Protein AF-A0A383W4T8-F1 (afdb_monomer)

Foldseek 3Di:
DDPPDPPPWPAKDKDPWFKAAPVRHGQAEAAQAQDPFPVQWQWIKIKIKIFGGQAKWFQAKWKFKDDPNDGQWIWGADPVVCVQRGGGCHPVRMGIDPDIDGGTTIRNVSSPPPDLADWAKIWIKMWIAMPVGRIDIGTPGIHTYWYFQDDPLADDDDQPSVLPGQGIAGNVVSVLVPVVPNQKRWYGAAGGSFDDDPPDPPRRHRQKTKMDGPPCLVLALVNLVVVLVSCLVVDQFFQAKEAAHDPRNCVSQPPDAHPNGHRSPNHYDHDPPRNGIMMTGTDDDPHDPPPDDPDDPDPVVVVVVVPPDDDDDDVPNPDD

Nearest PDB structures (foldseek):
  8b7d-assembly1_A  TM=4.775E-01  e=2.442E-03  Homo sapiens
  3cmg-assembly1_A  TM=4.524E-01  e=4.521E-02  Bacteroides fragilis NCTC 9343
  5i0e-assembly1_B  TM=4.302E-01  e=8.382E-02  Trueperella pyogenes
  1qpx-assembly1_B  TM=3.156E-01  e=5.050E-01  Escherichia coli
  8gld-assembly2_B  TM=1.547E-01  e=5.641E+00  Campylobacter jejuni subsp. jejuni 81-176

pLDDT: mean 87.3, std 17.4, range [33.44, 98.88]

Sequence (320 aa):
MIIVDKVITTSLSITDIALADIDGDPLRFLSASPHPYFDCNTRVHGTLSVHGAVDDNLADLQLEVLQGSVVVAVGKPPAGLQASLFKPFGSAGLVAVTTKQLLFNILSNQFTAVDQVTDGRLRLRIRATTGKGAQVVADCGSVIKLVLFTGSNHFGSNRDPEFGGDAWAVPQVVKLAKAVGDSFQWNDFSNMNGGFFVDHKGHSEGLSIDGLFAGYTSRSAAVAQQMINQINSLPSMIRMVYVTLTSAHQGAIAGKTLDDGRRVTDVIIDTPGHSDHFHWEINAPAVATVSLPPATPCPICQGFNALGGACKIVPDGTEC

Solvent-accessible surface area (backbone atoms only — not comparable to full-atom values): 17554 Å² total; per-residue (Å²): 136,84,82,81,73,81,79,79,69,50,69,64,42,72,45,76,74,43,57,15,21,83,90,64,50,76,51,52,34,39,55,46,34,63,53,74,37,70,89,25,30,44,67,33,18,22,29,32,34,36,36,30,37,48,94,36,24,41,62,47,59,34,41,38,35,18,56,85,90,42,77,42,38,64,18,35,48,46,75,81,52,39,71,72,49,55,39,64,17,34,95,80,21,46,40,72,39,86,64,77,39,83,45,26,39,23,57,16,71,43,23,70,76,42,78,70,64,61,68,52,60,32,39,37,29,40,39,41,30,31,69,86,64,53,73,39,74,39,81,70,53,68,22,38,41,24,27,65,59,82,61,90,42,58,52,80,88,78,50,48,60,93,50,47,24,28,41,25,16,26,17,59,52,46,50,48,64,58,70,68,41,83,68,38,35,33,49,50,27,2,34,42,25,31,47,94,45,88,97,43,84,78,18,36,72,13,44,22,39,32,34,40,43,87,68,47,66,70,49,33,40,66,44,42,50,51,50,51,54,52,47,49,76,38,60,83,43,61,55,36,34,38,28,43,71,38,75,50,22,51,65,56,37,61,94,41,64,42,85,77,69,45,47,36,67,80,28,52,38,77,35,88,88,25,59,80,38,38,36,40,35,41,53,77,74,90,70,76,78,76,74,70,76,75,77,80,74,59,76,73,56,70,64,44,64,82,72,79,56,87,84,66,85,49,96,81,77,83,62,118

Mean predicted aligned error: 8.66 Å

InterPro domains:
  IPR009045 Peptidase M74/Hedgehog-like, zinc-binding domain superfamily [SSF55166] (167-286)

Organism: Tetradesmus obliquus (NCBI:txid3088)

Structure (mmCIF, N/CA/C/O backbone):
data_AF-A0A383W4T8-F1
#
_entry.id   AF-A0A383W4T8-F1
#
loop_
_atom_site.group_PDB
_atom_site.id
_atom_site.type_symbol
_atom_site.label_atom_id
_atom_site.label_alt_id
_atom_site.label_comp_id
_atom_site.label_asym_id
_atom_site.label_entity_id
_atom_site.label_seq_id
_atom_site.pdbx_PDB_ins_code
_atom_site.Cartn_x
_atom_site.Cartn_y
_atom_site.Cartn_z
_atom_site.occupancy
_atom_site.B_iso_or_equiv
_atom_site.auth_seq_id
_atom_site.auth_comp_id
_atom_site.auth_asym_id
_atom_site.auth_atom_id
_atom_site.pdbx_PDB_model_num
ATOM 1 N N . MET A 1 1 ? -41.165 -13.448 46.608 1.00 43.16 1 MET A N 1
ATOM 2 C CA . MET A 1 1 ? -41.299 -13.396 45.139 1.00 43.16 1 MET A CA 1
ATOM 3 C C . MET A 1 1 ? -40.029 -12.766 44.602 1.00 43.16 1 MET A C 1
ATOM 5 O O . MET A 1 1 ? -39.822 -11.585 44.830 1.00 43.16 1 MET A O 1
ATOM 9 N N . ILE A 1 2 ? -39.135 -13.567 44.026 1.00 41.44 2 ILE A N 1
ATOM 10 C CA . ILE A 1 2 ? -37.932 -13.067 43.356 1.00 41.44 2 ILE A CA 1
ATOM 11 C C . ILE A 1 2 ? -38.310 -12.969 41.882 1.00 41.44 2 ILE A C 1
ATOM 13 O O . ILE A 1 2 ? -38.560 -13.993 41.252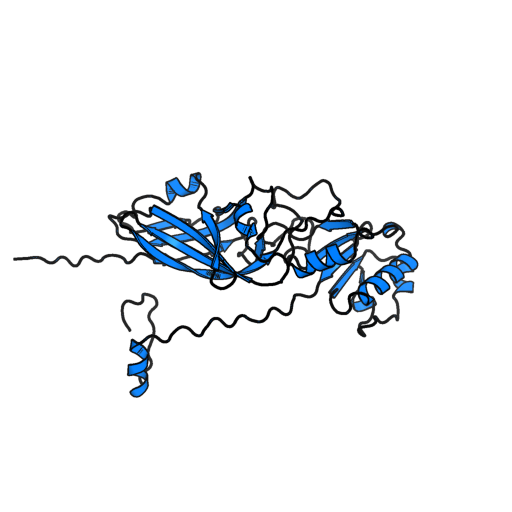 1.00 41.44 2 ILE A O 1
ATOM 17 N N . ILE A 1 3 ? -38.435 -11.748 41.364 1.00 44.22 3 ILE A N 1
ATOM 18 C CA . ILE A 1 3 ? -38.488 -11.526 39.921 1.00 44.22 3 ILE A CA 1
ATOM 19 C C . ILE A 1 3 ? -37.032 -11.577 39.463 1.00 44.22 3 ILE A C 1
ATOM 21 O O . ILE A 1 3 ? -36.261 -10.665 39.752 1.00 44.22 3 ILE A O 1
ATOM 25 N N . VAL A 1 4 ? -36.637 -12.674 38.819 1.00 42.09 4 VAL A N 1
ATOM 26 C CA . VAL A 1 4 ? -35.406 -12.694 38.026 1.00 42.09 4 VAL A CA 1
ATOM 27 C C . VAL A 1 4 ? -35.777 -12.056 36.701 1.00 42.09 4 VAL A C 1
ATOM 29 O O . VAL A 1 4 ? -36.351 -12.706 35.829 1.00 42.09 4 VAL A O 1
ATOM 32 N N . ASP A 1 5 ? -35.530 -10.755 36.600 1.00 49.66 5 ASP A N 1
ATOM 33 C CA . ASP A 1 5 ? -35.631 -10.058 35.330 1.00 49.66 5 ASP A CA 1
ATOM 34 C C . ASP A 1 5 ? -34.535 -10.617 34.417 1.00 49.66 5 ASP A C 1
ATOM 36 O O . ASP A 1 5 ? -33.378 -10.763 34.829 1.00 49.66 5 ASP A O 1
ATOM 40 N N . LYS A 1 6 ? -34.902 -11.027 33.203 1.00 41.75 6 LYS A N 1
ATOM 41 C CA . LYS A 1 6 ? -33.948 -11.566 32.234 1.00 41.75 6 LYS A CA 1
ATOM 42 C C . LYS A 1 6 ? -32.992 -10.432 31.876 1.00 41.75 6 LYS A C 1
ATOM 44 O O . LYS A 1 6 ? -33.330 -9.574 31.068 1.00 41.75 6 LYS A O 1
ATOM 49 N N . VAL A 1 7 ? -31.798 -10.426 32.466 1.00 48.62 7 VAL A N 1
ATOM 50 C CA . VAL A 1 7 ? -30.730 -9.517 32.052 1.00 48.62 7 VAL A CA 1
ATOM 51 C C . VAL A 1 7 ? -30.302 -9.962 30.657 1.00 48.62 7 VAL A C 1
ATOM 53 O O . VAL A 1 7 ? -29.525 -10.901 30.498 1.00 48.62 7 VAL A O 1
ATOM 56 N N . ILE A 1 8 ? -30.857 -9.326 29.626 1.00 47.62 8 ILE A N 1
ATOM 57 C CA . ILE A 1 8 ? -30.331 -9.427 28.268 1.00 47.62 8 ILE A CA 1
ATOM 58 C C . ILE A 1 8 ? -29.034 -8.620 28.280 1.00 47.62 8 ILE A C 1
ATOM 60 O O . ILE A 1 8 ? -29.022 -7.419 28.027 1.00 47.62 8 ILE A O 1
ATOM 64 N N . THR A 1 9 ? -27.931 -9.262 28.660 1.00 53.78 9 THR A N 1
ATOM 65 C CA . THR A 1 9 ? -26.605 -8.696 28.435 1.00 53.78 9 THR A CA 1
ATOM 66 C C . THR A 1 9 ? -26.339 -8.795 26.941 1.00 53.78 9 THR A C 1
ATOM 68 O O . THR A 1 9 ? -26.043 -9.882 26.444 1.00 53.78 9 THR A O 1
ATOM 71 N N . THR A 1 10 ? -26.474 -7.694 26.203 1.00 62.38 10 THR A N 1
ATOM 72 C CA . THR A 1 10 ? -25.970 -7.636 24.827 1.00 62.38 10 THR A CA 1
ATOM 73 C C . THR A 1 10 ? -24.482 -7.979 24.866 1.00 62.38 10 THR A C 1
ATOM 75 O O . THR A 1 10 ? -23.699 -7.268 25.500 1.00 62.38 10 THR A O 1
ATOM 78 N N . SER A 1 11 ? -24.091 -9.097 24.252 1.00 84.44 11 SER A N 1
ATOM 79 C CA . SER A 1 11 ? -22.686 -9.488 24.153 1.00 84.44 11 SER A CA 1
ATOM 80 C C . SER A 1 11 ? -21.931 -8.448 23.329 1.00 84.44 11 SER A C 1
ATOM 82 O O . SER A 1 11 ? -22.391 -8.060 22.252 1.00 84.44 11 SER A O 1
ATOM 84 N N . LEU A 1 12 ? -20.777 -8.004 23.832 1.00 95.94 12 LEU A N 1
ATOM 85 C CA . LEU A 1 12 ? -19.904 -7.074 23.121 1.00 95.94 12 LEU A CA 1
ATOM 86 C C . LEU A 1 12 ? -19.584 -7.622 21.722 1.00 95.94 12 LEU A C 1
ATOM 88 O O . LEU A 1 12 ? -19.103 -8.747 21.593 1.00 95.94 12 LEU A O 1
ATOM 92 N N . SER A 1 13 ? -19.828 -6.826 20.685 1.00 96.62 13 SER A N 1
ATOM 93 C CA . SER A 1 13 ? -19.556 -7.208 19.295 1.00 96.62 13 SER A CA 1
ATOM 94 C C . SER A 1 13 ? -19.144 -6.006 18.450 1.00 96.62 13 SER A C 1
ATOM 96 O O . SER A 1 13 ? -19.456 -4.864 18.784 1.00 96.62 13 SER A O 1
ATOM 98 N N . ILE A 1 14 ? -18.411 -6.271 17.367 1.00 97.38 14 ILE A N 1
ATOM 99 C CA . ILE A 1 14 ? -18.047 -5.274 16.355 1.00 97.38 14 ILE A CA 1
ATOM 100 C C . ILE A 1 14 ? -18.685 -5.718 15.039 1.00 97.38 14 ILE A C 1
ATOM 102 O O . ILE A 1 14 ? -18.477 -6.851 14.606 1.00 97.38 14 ILE A O 1
ATOM 106 N N . THR A 1 15 ? -19.447 -4.833 14.412 1.00 95.62 15 THR A N 1
ATOM 107 C CA . THR A 1 15 ? -20.190 -5.068 13.169 1.00 95.62 15 THR A CA 1
ATOM 108 C C . THR A 1 15 ? -19.922 -3.942 12.168 1.00 95.62 15 THR A C 1
ATOM 110 O O . THR A 1 15 ? -19.256 -2.954 12.488 1.00 95.62 15 THR A O 1
ATOM 113 N N . ASP A 1 16 ? -20.400 -4.110 10.931 1.00 95.06 16 ASP A N 1
ATOM 114 C CA . ASP A 1 16 ? -20.360 -3.094 9.864 1.00 95.06 16 ASP A CA 1
ATOM 115 C C . ASP A 1 16 ? -18.965 -2.504 9.590 1.00 95.06 16 ASP A C 1
ATOM 117 O O . ASP A 1 16 ? -18.803 -1.317 9.293 1.00 95.06 16 ASP A O 1
ATOM 121 N N . ILE A 1 17 ? -17.935 -3.344 9.713 1.00 97.62 17 ILE A N 1
ATOM 122 C CA . ILE A 1 17 ? -16.547 -2.932 9.526 1.00 97.62 17 ILE A CA 1
ATOM 123 C C . ILE A 1 17 ? -16.279 -2.740 8.035 1.00 97.62 17 ILE A C 1
ATOM 125 O O . ILE A 1 17 ? -16.371 -3.686 7.252 1.00 97.62 17 ILE A O 1
ATOM 129 N N . ALA A 1 18 ? -15.853 -1.538 7.661 1.00 97.94 18 ALA A N 1
ATOM 130 C CA . ALA A 1 18 ? -15.268 -1.273 6.355 1.00 97.94 18 ALA A CA 1
ATOM 131 C C . ALA A 1 18 ? -14.008 -0.428 6.536 1.00 97.94 18 ALA A C 1
ATOM 133 O O . ALA A 1 18 ? -14.090 0.740 6.910 1.00 97.94 18 ALA A O 1
ATOM 134 N N . LEU A 1 19 ? -12.842 -1.028 6.287 1.00 98.38 19 LEU A N 1
ATOM 135 C CA . LEU A 1 19 ? -11.564 -0.318 6.286 1.00 98.38 19 LEU A CA 1
ATOM 136 C C . LEU A 1 19 ? -11.283 0.246 4.894 1.00 98.38 19 LEU A C 1
ATOM 138 O O . LEU A 1 19 ? -11.557 -0.402 3.881 1.00 98.38 19 LEU A O 1
ATOM 142 N N . ALA A 1 20 ? -10.724 1.447 4.863 1.00 97.12 20 ALA A N 1
ATOM 143 C CA . ALA A 1 20 ? -10.423 2.191 3.656 1.00 97.12 20 ALA A CA 1
ATOM 144 C C . ALA A 1 20 ? -9.022 2.813 3.707 1.00 97.12 20 ALA A C 1
ATOM 146 O O . ALA A 1 20 ? -8.480 3.062 4.791 1.00 97.12 20 ALA A O 1
ATOM 147 N N . ASP A 1 21 ? -8.448 3.055 2.533 1.00 94.19 21 ASP A N 1
ATOM 148 C CA . ASP A 1 21 ? -7.263 3.897 2.378 1.00 94.19 21 ASP A CA 1
ATOM 149 C C . ASP A 1 21 ? -7.602 5.389 2.579 1.00 94.19 21 ASP A C 1
ATOM 151 O O . ASP A 1 21 ? -8.716 5.759 2.969 1.00 94.19 21 ASP A O 1
ATOM 155 N N . ILE A 1 22 ? -6.608 6.253 2.376 1.00 91.06 22 ILE A N 1
ATOM 156 C CA . ILE A 1 22 ? -6.742 7.698 2.590 1.00 91.06 22 ILE A CA 1
ATOM 157 C C . ILE A 1 22 ? -7.675 8.369 1.572 1.00 91.06 22 ILE A C 1
ATOM 159 O O . ILE A 1 22 ? -8.313 9.367 1.916 1.00 91.06 22 ILE A O 1
ATOM 163 N N . ASP A 1 23 ? -7.812 7.782 0.382 1.00 87.38 23 ASP A N 1
ATOM 164 C CA . ASP A 1 23 ? -8.672 8.251 -0.711 1.00 87.38 23 ASP A CA 1
ATOM 165 C C . ASP A 1 23 ? -10.120 7.767 -0.537 1.00 87.38 23 ASP A C 1
ATOM 167 O O . ASP A 1 23 ? -11.063 8.271 -1.151 1.00 87.38 23 ASP A O 1
ATOM 171 N N . GLY 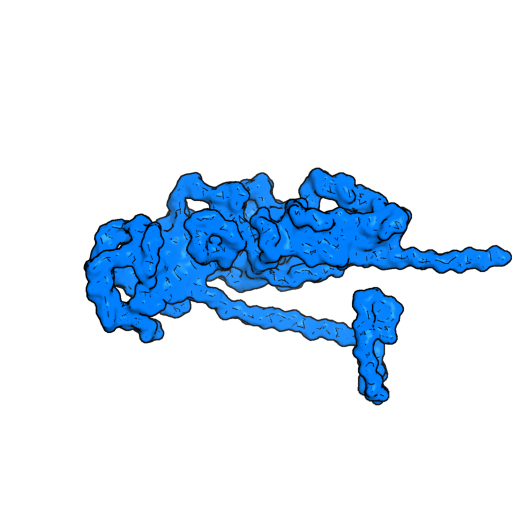A 1 24 ? -10.319 6.828 0.387 1.00 89.62 24 GLY A N 1
ATOM 172 C CA . GLY A 1 24 ? -11.610 6.282 0.745 1.00 89.62 24 GLY A CA 1
ATOM 173 C C . GLY A 1 24 ? -11.981 5.039 -0.053 1.00 89.62 24 GLY A C 1
ATOM 174 O O . GLY A 1 24 ? -13.119 4.583 0.071 1.00 89.62 24 GLY A O 1
ATOM 175 N N . ASP A 1 25 ? -11.070 4.449 -0.815 1.00 92.38 25 ASP A N 1
ATOM 176 C CA . ASP A 1 25 ? -11.291 3.161 -1.459 1.00 92.38 25 ASP A CA 1
ATOM 177 C C . ASP A 1 25 ? -11.088 2.006 -0.464 1.00 92.38 25 ASP A C 1
ATOM 179 O O . ASP A 1 25 ? -10.514 2.194 0.612 1.00 92.38 25 ASP A O 1
ATOM 183 N N . PRO A 1 26 ? -11.629 0.799 -0.730 1.00 95.69 26 PRO A N 1
ATOM 184 C CA . PRO A 1 26 ? -11.446 -0.340 0.165 1.00 95.69 26 PRO A CA 1
ATOM 185 C C . PRO A 1 26 ? -9.962 -0.624 0.412 1.00 95.69 26 PRO A C 1
ATOM 187 O O . PRO A 1 26 ? -9.201 -0.776 -0.542 1.00 95.69 26 PRO A O 1
ATOM 190 N N . LEU A 1 27 ? -9.570 -0.775 1.680 1.00 96.69 27 LEU A N 1
ATOM 191 C CA . LEU A 1 27 ? -8.169 -0.972 2.047 1.00 96.69 27 LEU A CA 1
ATOM 192 C C . LEU A 1 27 ? -7.648 -2.303 1.484 1.00 96.69 27 LEU A C 1
ATOM 194 O O . LEU A 1 27 ? -7.995 -3.382 1.968 1.00 96.69 27 LEU A O 1
ATOM 198 N N . ARG A 1 28 ? -6.802 -2.226 0.456 1.00 95.75 28 ARG A N 1
ATOM 199 C CA . ARG A 1 28 ? -6.185 -3.392 -0.204 1.00 95.75 28 ARG A CA 1
ATOM 200 C C . ARG A 1 28 ? -4.719 -3.564 0.153 1.00 95.75 28 ARG A C 1
ATOM 202 O O . ARG A 1 28 ? -4.232 -4.699 0.155 1.00 95.75 28 ARG A O 1
ATOM 209 N N . PHE A 1 29 ? -4.051 -2.467 0.489 1.00 97.12 29 PHE A N 1
ATOM 210 C CA . PHE A 1 29 ? -2.647 -2.441 0.854 1.00 97.12 29 PHE A CA 1
ATOM 211 C C . PHE A 1 29 ? -2.445 -1.724 2.189 1.00 97.12 29 PHE A C 1
ATOM 213 O O . PHE A 1 29 ? -3.301 -0.963 2.631 1.00 97.12 29 PHE A O 1
ATOM 220 N N . LEU A 1 30 ? -1.319 -1.987 2.848 1.00 98.06 30 LEU A N 1
ATOM 221 C CA . LEU A 1 30 ? -0.897 -1.249 4.034 1.00 98.06 30 LEU A CA 1
ATOM 222 C C . LEU A 1 30 ? 0.585 -0.905 3.933 1.00 98.06 30 LEU A C 1
ATOM 224 O O . LEU A 1 30 ? 1.427 -1.800 3.817 1.00 98.06 30 LEU A O 1
ATOM 228 N N . SER A 1 31 ? 0.881 0.386 4.022 1.00 98.25 31 SER A N 1
ATOM 229 C CA . SER A 1 31 ? 2.236 0.925 4.120 1.00 98.25 31 SER A CA 1
ATOM 230 C C . SER A 1 31 ? 2.835 0.600 5.489 1.00 98.25 31 SER A C 1
ATOM 232 O O . SER A 1 31 ? 2.442 1.171 6.500 1.00 98.25 31 SER A O 1
ATOM 234 N N . ALA A 1 32 ? 3.766 -0.354 5.540 1.00 98.12 32 ALA A N 1
ATOM 235 C CA . ALA A 1 32 ? 4.254 -0.958 6.779 1.00 98.12 32 ALA A CA 1
ATOM 236 C C . ALA A 1 32 ? 5.769 -0.768 6.969 1.00 98.12 32 ALA A C 1
ATOM 238 O O . ALA A 1 32 ? 6.517 -1.733 7.155 1.00 98.12 32 ALA A O 1
ATOM 239 N N . SER A 1 33 ? 6.214 0.490 6.951 1.00 98.56 33 SER A N 1
ATOM 240 C CA . SER A 1 33 ? 7.599 0.893 7.240 1.00 98.56 33 SER A CA 1
ATOM 241 C C . SER A 1 33 ? 7.636 2.157 8.105 1.00 98.56 33 SER A C 1
ATOM 243 O O . SER A 1 33 ? 6.684 2.937 8.077 1.00 98.56 33 SER A O 1
ATOM 245 N N . PRO A 1 34 ? 8.734 2.427 8.833 1.00 98.06 34 PRO A N 1
ATOM 246 C CA . PRO A 1 34 ? 8.975 3.745 9.416 1.00 98.06 34 PRO A CA 1
ATOM 247 C C . PRO A 1 34 ? 8.998 4.841 8.341 1.00 98.06 34 PRO A C 1
ATOM 249 O O . PRO A 1 34 ? 9.663 4.681 7.319 1.00 98.06 34 PRO A O 1
ATOM 252 N N . HIS A 1 35 ? 8.296 5.954 8.569 1.00 96.81 35 HIS A N 1
ATOM 253 C CA . HIS A 1 35 ? 8.190 7.052 7.606 1.00 96.81 35 HIS A CA 1
ATOM 254 C C . HIS A 1 35 ? 7.903 8.394 8.309 1.00 96.81 35 HIS A C 1
ATOM 256 O O . HIS A 1 35 ? 7.416 8.390 9.439 1.00 96.81 35 HIS A O 1
ATOM 262 N N . PRO A 1 36 ? 8.157 9.547 7.660 1.00 95.81 36 PRO A N 1
ATOM 263 C CA . PRO A 1 36 ? 7.910 10.863 8.260 1.00 95.81 36 PRO A CA 1
ATOM 264 C C . PRO A 1 36 ? 6.491 11.408 8.020 1.00 95.81 36 PRO A C 1
ATOM 266 O O . PRO A 1 36 ? 6.073 12.351 8.686 1.00 95.81 36 PRO A O 1
ATOM 269 N N . TYR A 1 37 ? 5.743 10.847 7.066 1.00 95.50 37 TYR A N 1
ATOM 270 C CA . TYR A 1 37 ? 4.435 11.376 6.663 1.00 95.50 37 TYR A CA 1
ATOM 271 C C . TYR A 1 37 ? 3.393 11.370 7.788 1.00 95.50 37 TYR A C 1
ATOM 273 O O . TYR A 1 37 ? 3.396 10.478 8.639 1.00 95.50 37 TYR A O 1
ATOM 281 N N . PHE A 1 38 ? 2.484 12.350 7.754 1.00 95.94 38 PHE A N 1
ATOM 282 C CA . PHE A 1 38 ? 1.353 12.479 8.682 1.00 95.94 38 PHE A CA 1
ATOM 283 C C . PHE A 1 38 ? 1.736 12.389 10.169 1.00 95.94 38 PHE A C 1
ATOM 285 O O . PHE A 1 38 ? 1.117 11.641 10.932 1.00 95.94 38 PHE A O 1
ATOM 292 N N . ASP A 1 39 ? 2.768 13.126 10.579 1.00 96.69 39 ASP A N 1
ATOM 293 C CA . ASP A 1 39 ? 3.324 13.066 11.938 1.00 96.69 39 ASP A CA 1
ATOM 294 C C . ASP A 1 39 ? 3.762 11.639 12.320 1.00 96.69 39 ASP A C 1
ATOM 296 O O . ASP A 1 39 ? 3.500 11.157 13.424 1.00 96.69 39 ASP A O 1
ATOM 300 N N . CYS A 1 40 ? 4.397 10.945 11.370 1.00 97.56 40 CYS A N 1
ATOM 301 C CA . CYS A 1 40 ? 4.825 9.549 11.473 1.00 97.56 40 CYS A CA 1
ATOM 302 C C . CYS A 1 40 ? 3.671 8.549 11.691 1.00 97.56 40 CYS A C 1
ATOM 304 O O . CYS A 1 40 ? 3.843 7.560 12.407 1.00 97.56 40 CYS A O 1
ATOM 306 N N . ASN A 1 41 ? 2.494 8.784 11.099 1.00 98.12 41 ASN A N 1
ATOM 307 C CA . ASN A 1 41 ? 1.353 7.867 11.192 1.00 98.12 41 ASN A CA 1
ATOM 308 C C . ASN A 1 41 ? 0.971 7.272 9.841 1.00 98.12 41 ASN A C 1
ATOM 310 O O . ASN A 1 41 ? 0.653 7.996 8.900 1.00 98.12 41 ASN A O 1
ATOM 314 N N . THR A 1 42 ? 0.874 5.948 9.783 1.00 98.31 42 THR A N 1
ATOM 315 C CA . THR A 1 42 ? 0.118 5.282 8.724 1.00 98.31 42 THR A CA 1
ATOM 316 C C . THR A 1 42 ? -1.365 5.394 9.055 1.00 98.31 42 THR A C 1
ATOM 318 O O . THR A 1 42 ? -1.814 4.963 10.124 1.00 98.31 42 THR A O 1
ATOM 321 N N . ARG A 1 43 ? -2.119 6.021 8.153 1.00 97.69 43 ARG A N 1
ATOM 322 C CA . ARG A 1 43 ? -3.542 6.322 8.330 1.00 97.69 43 ARG A CA 1
ATOM 323 C C . ARG A 1 43 ? -4.398 5.203 7.753 1.00 97.69 43 ARG A C 1
ATOM 325 O O . ARG A 1 43 ? -4.150 4.752 6.642 1.00 97.69 43 ARG A O 1
ATOM 332 N N . VAL A 1 44 ? -5.418 4.782 8.495 1.00 98.25 44 VAL A N 1
ATOM 333 C CA . VAL A 1 44 ? -6.455 3.857 8.017 1.00 98.25 44 VAL A CA 1
ATOM 334 C C . VAL A 1 44 ? -7.808 4.509 8.244 1.00 98.25 44 VAL A C 1
ATOM 336 O O . VAL A 1 44 ? -8.167 4.855 9.375 1.00 98.25 44 VAL A O 1
ATOM 339 N N . HIS A 1 45 ? -8.550 4.716 7.164 1.00 98.06 45 HIS A N 1
ATOM 340 C CA . HIS A 1 45 ? -9.897 5.261 7.217 1.00 98.06 45 HIS A CA 1
ATOM 341 C C . HIS A 1 45 ? -10.910 4.124 7.370 1.00 98.06 45 HIS A C 1
ATOM 343 O O . HIS A 1 45 ? -10.583 2.946 7.219 1.00 98.06 45 HIS A O 1
ATOM 349 N N . GLY A 1 46 ? -12.155 4.455 7.688 1.00 98.06 46 GLY A N 1
ATOM 350 C CA . GLY A 1 46 ? -13.210 3.455 7.681 1.00 98.06 46 GLY A CA 1
ATOM 351 C C . GLY A 1 46 ? -14.476 3.835 8.419 1.00 98.06 46 GLY A C 1
ATOM 352 O O . GLY A 1 46 ? -14.674 4.978 8.835 1.00 98.06 46 GLY A O 1
ATOM 353 N N . THR A 1 47 ? -15.320 2.822 8.567 1.00 98.38 47 THR A N 1
ATOM 354 C CA . THR A 1 47 ? -16.551 2.807 9.358 1.00 98.38 47 THR A CA 1
ATOM 355 C C . THR A 1 47 ? -16.578 1.554 10.225 1.00 98.38 47 THR A C 1
ATOM 357 O O . THR A 1 47 ? -15.967 0.541 9.875 1.00 98.38 47 THR A O 1
ATOM 360 N N . LEU A 1 48 ? -17.281 1.621 11.355 1.00 98.25 48 LEU A N 1
ATOM 361 C CA . LEU A 1 48 ? -17.594 0.461 12.191 1.00 98.25 48 LEU A CA 1
ATOM 362 C C . LEU A 1 48 ? -18.739 0.765 13.153 1.00 98.25 48 LEU A C 1
ATOM 364 O O . LEU A 1 48 ? -18.997 1.926 13.482 1.00 98.25 48 LEU A O 1
ATOM 368 N N . SER A 1 49 ? -19.340 -0.299 13.667 1.00 98.06 49 SER A N 1
ATOM 369 C CA . SER A 1 49 ? -20.311 -0.294 14.755 1.00 98.06 49 SER A CA 1
ATOM 370 C C . SER A 1 49 ? -19.783 -1.175 15.889 1.00 98.06 49 SER A C 1
ATOM 372 O O . SER A 1 49 ? -19.266 -2.263 15.646 1.00 98.06 49 SER A O 1
ATOM 374 N N . VAL A 1 50 ? -19.895 -0.722 17.137 1.00 98.12 50 VAL A N 1
ATOM 375 C CA . VAL A 1 50 ? -19.609 -1.529 18.331 1.00 98.12 50 VAL A CA 1
ATOM 376 C C . VAL A 1 50 ? -20.860 -1.583 19.188 1.00 98.12 50 VAL A C 1
ATOM 378 O O . VAL A 1 50 ? -21.348 -0.543 19.638 1.00 98.12 50 VAL A O 1
ATOM 381 N N . HIS A 1 51 ? -21.352 -2.792 19.434 1.00 97.50 51 HIS A N 1
ATOM 382 C CA . HIS A 1 51 ? -22.480 -3.036 20.320 1.00 97.50 51 HIS A CA 1
ATOM 383 C C . HIS A 1 51 ? -22.005 -3.489 21.692 1.00 97.50 51 HIS A C 1
ATOM 385 O O . HIS A 1 51 ? -21.053 -4.259 21.796 1.00 97.50 51 HIS A O 1
ATOM 391 N N . GLY A 1 52 ? -22.697 -3.060 22.742 1.00 96.56 52 GLY A N 1
ATOM 392 C CA . GLY A 1 52 ? -22.387 -3.444 24.115 1.00 96.56 52 GLY A CA 1
ATOM 393 C C . GLY A 1 52 ? -23.560 -3.228 25.063 1.00 96.56 52 GLY A C 1
ATOM 394 O O . GLY A 1 52 ? -24.633 -2.771 24.664 1.00 96.56 52 GLY A O 1
ATOM 395 N N . ALA A 1 53 ? -23.361 -3.584 26.332 1.00 95.38 53 ALA A N 1
ATOM 396 C CA . ALA A 1 53 ? -24.373 -3.407 27.366 1.00 95.38 53 ALA A CA 1
ATOM 397 C C . ALA A 1 53 ? -24.678 -1.917 27.599 1.00 95.38 53 ALA A C 1
ATOM 399 O O . ALA A 1 53 ? -23.775 -1.082 27.628 1.00 95.38 53 ALA A O 1
ATOM 400 N N . VAL A 1 54 ? -25.958 -1.593 27.800 1.00 94.62 54 VAL A N 1
ATOM 401 C CA . VAL A 1 54 ? -26.462 -0.210 27.912 1.00 94.62 54 VAL A CA 1
ATOM 402 C C . VAL A 1 54 ? -25.847 0.589 29.068 1.00 94.62 54 VAL A C 1
ATOM 404 O O . VAL A 1 54 ? -25.802 1.817 29.016 1.00 94.62 54 VAL A O 1
ATOM 407 N N . ASP A 1 55 ? -25.378 -0.108 30.104 1.00 93.19 55 ASP A N 1
ATOM 408 C CA . ASP A 1 55 ? -24.785 0.430 31.330 1.00 93.19 55 ASP A CA 1
ATOM 409 C C . ASP A 1 55 ? -23.249 0.286 31.368 1.00 93.19 55 ASP A C 1
ATOM 411 O O . ASP A 1 55 ? -22.624 0.429 32.420 1.00 93.19 55 ASP A O 1
ATOM 415 N N . ASP A 1 56 ? -22.643 -0.037 30.228 1.00 96.25 56 ASP A N 1
ATOM 416 C CA . ASP A 1 56 ? -21.200 -0.089 30.017 1.00 96.25 56 ASP A CA 1
ATOM 417 C C . ASP A 1 56 ? -20.792 0.974 28.983 1.00 96.25 56 ASP A C 1
ATOM 419 O O . ASP A 1 56 ? -21.623 1.657 28.370 1.00 96.25 56 ASP A O 1
ATOM 423 N N . ASN A 1 57 ? -19.492 1.131 28.776 1.00 97.31 57 ASN A N 1
ATOM 424 C CA . ASN A 1 57 ? -18.927 2.050 27.800 1.00 97.31 57 ASN A CA 1
ATOM 425 C C . ASN A 1 57 ? -17.850 1.364 26.970 1.00 97.31 57 ASN A C 1
ATOM 427 O O . ASN A 1 57 ? -17.151 0.476 27.455 1.00 97.31 57 ASN A O 1
ATOM 431 N N . LEU A 1 58 ? -17.658 1.824 25.736 1.00 98.12 58 LEU A N 1
ATOM 432 C CA . LEU A 1 58 ? -16.442 1.495 25.002 1.00 98.12 58 LEU A CA 1
ATOM 433 C C . LEU A 1 58 ? -15.278 2.229 25.682 1.00 98.12 58 LEU A C 1
ATOM 435 O O . LEU A 1 58 ? -15.346 3.441 25.882 1.00 98.12 58 LEU A O 1
ATOM 439 N N . ALA A 1 59 ? -14.248 1.501 26.103 1.00 97.75 59 ALA A N 1
ATOM 440 C CA . ALA A 1 59 ? -13.091 2.063 26.805 1.00 97.75 59 ALA A CA 1
ATOM 441 C C . ALA A 1 59 ? -11.833 2.076 25.935 1.00 97.75 59 ALA A C 1
ATOM 443 O O . ALA A 1 59 ? -10.988 2.953 26.091 1.00 97.75 59 ALA A O 1
ATOM 444 N N . ASP A 1 60 ? -11.706 1.117 25.019 1.00 98.25 60 ASP A N 1
ATOM 445 C CA . ASP A 1 60 ? -10.590 1.052 24.086 1.00 98.25 60 ASP A CA 1
ATOM 446 C C . ASP A 1 60 ? -11.024 0.427 22.762 1.00 98.25 60 ASP A C 1
ATOM 448 O O . ASP A 1 60 ? -11.865 -0.475 22.717 1.00 98.25 60 ASP A O 1
ATOM 452 N N . LEU A 1 61 ? -10.409 0.903 21.685 1.00 98.56 61 LEU A N 1
ATOM 453 C CA . LEU A 1 61 ? -10.581 0.391 20.336 1.00 98.56 61 LEU A CA 1
ATOM 454 C C . LEU A 1 61 ? -9.224 0.424 19.639 1.00 98.56 61 LEU A C 1
ATOM 456 O O . LEU A 1 61 ? -8.544 1.451 19.643 1.00 98.56 61 LEU A O 1
ATOM 460 N N . GLN A 1 62 ? -8.824 -0.697 19.054 1.00 98.69 62 GLN A N 1
ATOM 461 C CA . GLN A 1 62 ? -7.511 -0.862 18.442 1.00 98.69 62 GLN A CA 1
ATOM 462 C C . GLN A 1 62 ? -7.625 -1.553 17.092 1.00 98.69 62 GLN A C 1
ATOM 464 O O . GLN A 1 62 ? -8.372 -2.520 16.970 1.00 98.69 62 GLN A O 1
ATOM 469 N N . LEU A 1 63 ? -6.825 -1.118 16.122 1.00 98.88 63 LEU A N 1
ATOM 470 C CA . LEU A 1 63 ? -6.515 -1.901 14.930 1.00 98.88 63 LEU A CA 1
ATOM 471 C C . LEU A 1 63 ? -5.207 -2.646 15.178 1.00 98.88 63 LEU A C 1
ATOM 473 O O . LEU A 1 63 ? -4.150 -2.032 15.259 1.00 98.88 63 LEU A O 1
ATOM 477 N N . GLU A 1 64 ? -5.256 -3.961 15.294 1.00 98.81 64 GLU A N 1
ATOM 478 C CA . GLU A 1 64 ? -4.056 -4.782 15.373 1.00 98.81 64 GLU A CA 1
ATOM 479 C C . GLU A 1 64 ? -3.637 -5.217 13.966 1.00 98.81 64 GLU A C 1
ATOM 481 O O . GLU A 1 64 ? -4.425 -5.803 13.216 1.00 98.81 64 GLU A O 1
ATOM 486 N N . VAL A 1 65 ? -2.375 -4.957 13.629 1.00 98.75 65 VAL A N 1
ATOM 487 C CA . VAL A 1 65 ? -1.727 -5.427 12.403 1.00 98.75 65 VAL A CA 1
ATOM 488 C C . VAL A 1 65 ? -0.879 -6.636 12.751 1.00 98.75 65 VAL A C 1
ATOM 490 O O . VAL A 1 65 ? -0.058 -6.578 13.670 1.00 98.75 65 VAL A O 1
ATOM 493 N N . LEU A 1 66 ? -1.057 -7.730 12.016 1.00 98.62 66 LEU A N 1
ATOM 494 C CA . LEU A 1 66 ? -0.347 -8.977 12.251 1.00 98.62 66 LEU A CA 1
ATOM 495 C C . LEU A 1 66 ? 0.465 -9.413 11.038 1.00 98.62 66 LEU A C 1
ATOM 497 O O . LEU A 1 66 ? -0.027 -9.406 9.909 1.00 98.62 66 LEU A O 1
ATOM 501 N N . GLN A 1 67 ? 1.676 -9.899 11.301 1.00 97.62 67 GLN A N 1
ATOM 502 C CA . GLN A 1 67 ? 2.466 -10.672 10.350 1.00 97.62 67 GLN A CA 1
ATOM 503 C C . GLN A 1 67 ? 2.533 -12.119 10.850 1.00 97.62 67 GLN A C 1
ATOM 505 O O . GLN A 1 67 ? 3.097 -12.408 11.907 1.00 97.62 67 GLN A O 1
ATOM 510 N N . GLY A 1 68 ? 1.869 -13.028 10.132 1.00 94.44 68 GLY A N 1
ATOM 511 C CA . GLY A 1 68 ? 1.578 -14.364 10.655 1.00 94.44 68 GLY A CA 1
ATOM 512 C C . GLY A 1 68 ? 0.661 -14.285 11.882 1.00 94.44 68 GLY A C 1
ATOM 513 O O . GLY A 1 68 ? -0.438 -13.734 11.810 1.00 94.44 68 GLY A O 1
ATOM 514 N N . SER A 1 69 ? 1.108 -14.831 13.015 1.00 94.38 69 SER A N 1
ATOM 515 C CA . SER A 1 69 ? 0.369 -14.814 14.287 1.00 94.38 69 SER A CA 1
ATOM 516 C C . SER A 1 69 ? 0.805 -13.707 15.254 1.00 94.38 69 SER A C 1
ATOM 518 O O . SER A 1 69 ? 0.223 -13.592 16.333 1.00 94.38 69 SER A O 1
ATOM 520 N N . VAL A 1 70 ? 1.819 -12.911 14.904 1.00 97.19 70 VAL A N 1
ATOM 521 C CA . VAL A 1 70 ? 2.399 -11.891 15.788 1.00 97.19 70 VAL A CA 1
ATOM 522 C C . VAL A 1 70 ? 1.797 -10.527 15.482 1.00 97.19 70 VAL A C 1
ATOM 524 O O . VAL A 1 70 ? 1.755 -10.123 14.322 1.00 97.19 70 VAL A O 1
ATOM 527 N N . VAL A 1 71 ? 1.349 -9.812 16.518 1.00 98.25 71 VAL A N 1
ATOM 528 C CA . VAL A 1 71 ? 0.964 -8.397 16.406 1.00 98.25 71 VAL A CA 1
ATOM 529 C C . VAL A 1 71 ? 2.236 -7.571 16.246 1.00 98.25 71 VAL A C 1
ATOM 531 O O . VAL A 1 71 ? 3.078 -7.552 17.139 1.00 98.25 71 VAL A O 1
ATOM 534 N N . VAL A 1 72 ? 2.374 -6.916 15.097 1.00 98.38 72 VAL A N 1
ATOM 535 C CA . VAL A 1 72 ? 3.555 -6.123 14.717 1.00 98.38 72 VAL A CA 1
ATOM 536 C C . VAL A 1 72 ? 3.317 -4.622 14.843 1.00 98.38 72 VAL A C 1
ATOM 538 O O . VAL A 1 72 ? 4.274 -3.867 14.948 1.00 98.38 72 VAL A O 1
ATOM 541 N N . ALA A 1 73 ? 2.058 -4.181 14.859 1.00 98.69 73 ALA A N 1
ATOM 542 C CA . ALA A 1 73 ? 1.703 -2.795 15.130 1.00 98.69 73 ALA A CA 1
ATOM 543 C C . ALA A 1 73 ? 0.272 -2.683 15.661 1.00 98.69 73 ALA A C 1
ATOM 545 O O . ALA A 1 73 ? -0.580 -3.531 15.381 1.00 98.69 73 ALA A O 1
ATOM 546 N N . VAL A 1 74 ? 0.012 -1.608 16.402 1.00 98.69 74 VAL A N 1
ATOM 547 C CA . VAL A 1 74 ? -1.311 -1.258 16.915 1.00 98.69 74 VAL A CA 1
ATOM 548 C C . VAL A 1 74 ? -1.665 0.166 16.499 1.00 98.69 74 VAL A C 1
ATOM 550 O O . VAL A 1 74 ? -0.940 1.119 16.790 1.00 98.69 74 VAL A O 1
ATOM 553 N N . GLY A 1 75 ? -2.801 0.303 15.824 1.00 98.62 75 GLY A N 1
ATOM 554 C CA . GLY A 1 75 ? -3.432 1.568 15.485 1.00 98.62 75 GLY A CA 1
ATOM 555 C C . GLY A 1 75 ? -4.459 1.987 16.526 1.00 98.62 75 GLY A C 1
ATOM 556 O O . GLY A 1 75 ? -5.183 1.153 17.075 1.00 98.62 75 GLY A O 1
ATOM 557 N N . LYS A 1 76 ? -4.544 3.292 16.780 1.00 98.50 76 LYS A N 1
ATOM 558 C CA . LYS A 1 76 ? -5.482 3.897 17.734 1.00 98.50 76 LYS A CA 1
ATOM 559 C C . LYS A 1 76 ? -6.342 4.953 17.042 1.00 98.50 76 LYS A C 1
ATOM 561 O O . LYS A 1 76 ? -5.828 5.641 16.157 1.00 98.50 76 LYS A O 1
ATOM 566 N N . PRO A 1 77 ? -7.614 5.131 17.438 1.00 98.38 77 PRO A N 1
ATOM 567 C CA . PRO A 1 77 ? -8.413 6.237 16.939 1.00 98.38 77 PRO A CA 1
ATOM 568 C C . PRO A 1 77 ? -7.735 7.581 17.216 1.00 98.38 77 PRO A C 1
ATOM 570 O O . PRO A 1 77 ? -7.149 7.748 18.292 1.00 98.38 77 PRO A O 1
ATOM 573 N N . PRO A 1 78 ? -7.796 8.551 16.288 1.00 97.44 78 PRO A N 1
ATOM 574 C CA . PRO A 1 78 ? -7.276 9.889 16.546 1.00 97.44 78 PRO A CA 1
ATOM 575 C C . PRO A 1 78 ? -8.018 10.526 17.729 1.00 97.44 78 PRO A C 1
ATOM 577 O O . PRO A 1 78 ? -9.198 10.249 17.946 1.00 97.44 78 PRO A O 1
ATOM 580 N N . ALA A 1 79 ? -7.353 11.407 18.482 1.00 94.50 79 ALA A N 1
ATOM 581 C CA . ALA A 1 79 ? -7.896 11.985 19.719 1.00 94.50 79 ALA A CA 1
ATOM 582 C C . ALA A 1 79 ? -9.300 12.607 19.548 1.00 94.50 79 ALA A C 1
ATOM 584 O O . ALA A 1 79 ? -10.163 12.427 20.404 1.00 94.50 79 ALA A O 1
ATOM 585 N N . GLY A 1 80 ? -9.562 13.267 18.413 1.00 92.94 80 GLY A N 1
ATOM 586 C CA . GLY A 1 80 ? -10.883 13.828 18.104 1.00 92.94 80 GLY A CA 1
ATOM 587 C C . GLY A 1 80 ? -11.993 12.777 17.956 1.00 92.94 80 GLY A C 1
ATOM 588 O O . GLY A 1 80 ? -13.132 13.026 18.347 1.00 92.94 80 GLY A O 1
ATOM 589 N N . LEU A 1 81 ? -11.667 11.581 17.456 1.00 96.25 81 LEU A N 1
ATOM 590 C CA . LEU A 1 81 ? -12.621 10.479 17.314 1.00 96.25 81 LEU A CA 1
ATOM 591 C C . LEU A 1 81 ? -12.820 9.719 18.632 1.00 96.25 81 LEU A C 1
ATOM 593 O O . LEU A 1 81 ? -13.929 9.267 18.916 1.00 96.25 81 LEU A O 1
ATOM 597 N N . GLN A 1 82 ? -11.780 9.635 19.470 1.00 95.62 82 GLN A N 1
ATOM 598 C CA . GLN A 1 82 ? -11.854 8.994 20.788 1.00 95.62 82 GLN A CA 1
ATOM 599 C C . GLN A 1 82 ? -12.969 9.590 21.652 1.00 95.62 82 GLN A C 1
ATOM 601 O O . GLN A 1 82 ? -13.729 8.840 22.250 1.00 95.62 82 GLN A O 1
ATOM 606 N N . ALA A 1 83 ? -13.142 10.915 21.651 1.00 91.12 83 ALA A N 1
ATOM 607 C CA . ALA A 1 83 ? -14.209 11.575 22.409 1.00 91.12 83 ALA A CA 1
ATOM 608 C C . ALA A 1 83 ? -15.626 11.139 21.979 1.00 91.12 83 ALA A C 1
ATOM 610 O O . ALA A 1 83 ? -16.550 11.123 22.790 1.00 91.12 83 ALA A O 1
ATOM 611 N N . SER A 1 84 ? -15.802 10.769 20.708 1.00 92.69 84 SER A N 1
ATOM 612 C CA . SER A 1 84 ? -17.088 10.301 20.174 1.00 92.69 84 SER A CA 1
ATOM 613 C C . SER A 1 84 ? -17.306 8.801 20.372 1.00 92.69 84 SER A C 1
ATOM 615 O O . SER A 1 84 ? -18.456 8.363 20.461 1.00 92.69 84 SER A O 1
ATOM 617 N N . LEU A 1 85 ? -16.215 8.029 20.430 1.00 96.19 85 LEU A N 1
ATOM 618 C CA . LEU A 1 85 ? -16.226 6.576 20.577 1.00 96.19 85 LEU A CA 1
ATOM 619 C C . LEU A 1 85 ? -16.260 6.124 22.042 1.00 96.19 85 LEU A C 1
ATOM 621 O O . LEU A 1 85 ? -17.025 5.232 22.396 1.00 96.19 85 LEU A O 1
ATOM 625 N N . PHE A 1 86 ? -15.434 6.718 22.901 1.00 96.88 86 PHE A N 1
ATOM 626 C CA . PHE A 1 86 ? -15.201 6.252 24.269 1.00 96.88 86 PHE A CA 1
ATOM 627 C C . PHE A 1 86 ? -16.208 6.853 25.244 1.00 96.88 86 PHE A C 1
ATOM 629 O O . PHE A 1 86 ? -15.889 7.648 26.127 1.00 96.88 86 PHE A O 1
ATOM 636 N N . LYS A 1 87 ? -17.466 6.471 25.033 1.00 94.69 87 LYS A N 1
ATOM 637 C CA . LYS A 1 87 ? -18.635 6.907 25.792 1.00 94.69 87 LYS A CA 1
ATOM 638 C C . LYS A 1 87 ? -19.518 5.704 26.147 1.00 94.69 87 LYS A C 1
ATOM 640 O O . LYS A 1 87 ? -19.334 4.625 25.574 1.00 94.69 87 LYS A O 1
ATOM 645 N N . PRO A 1 88 ? -20.476 5.865 27.076 1.00 96.00 88 PRO A N 1
ATOM 646 C CA . PRO A 1 88 ? -21.477 4.838 27.340 1.00 96.00 88 PRO A CA 1
ATOM 647 C C . PRO A 1 88 ? -22.223 4.426 26.067 1.00 96.00 88 PRO A C 1
ATOM 649 O O . PRO A 1 88 ? -22.552 5.283 25.243 1.00 96.00 88 PRO A O 1
ATOM 652 N N . PHE A 1 89 ? -22.530 3.135 25.928 1.00 96.12 89 PHE A N 1
ATOM 653 C CA . PHE A 1 89 ? -23.314 2.629 24.792 1.00 96.12 89 PHE A CA 1
ATOM 654 C C . PHE A 1 89 ? -24.754 3.169 24.786 1.00 96.12 89 PHE A C 1
ATOM 656 O O . PHE A 1 89 ? -25.385 3.264 23.731 1.00 96.12 89 PHE A O 1
ATOM 663 N N . GLY A 1 90 ? -25.270 3.552 25.959 1.00 93.25 90 GLY A N 1
ATOM 664 C CA . GLY A 1 90 ? -26.594 4.146 26.121 1.00 93.25 90 GLY A CA 1
ATOM 665 C C . GLY A 1 90 ? -27.730 3.174 25.802 1.00 93.25 90 GLY A C 1
ATOM 666 O O . GLY A 1 90 ? -27.520 1.979 25.615 1.00 93.25 90 GLY A O 1
ATOM 667 N N . SER A 1 91 ? -28.960 3.685 25.716 1.00 93.00 91 SER A N 1
ATOM 668 C CA . SER A 1 91 ? -30.162 2.862 25.495 1.00 93.00 91 SER A CA 1
ATOM 669 C C . SER A 1 91 ? -30.172 2.111 24.161 1.00 93.00 91 SER A C 1
ATOM 671 O O . SER A 1 91 ? -30.834 1.084 24.052 1.00 93.00 91 SER A O 1
ATOM 673 N N . ALA A 1 92 ? -29.437 2.603 23.159 1.00 92.19 92 ALA A N 1
ATOM 674 C CA . ALA A 1 92 ? -29.281 1.938 21.869 1.00 92.19 92 ALA A CA 1
ATOM 675 C C . ALA A 1 92 ? -28.279 0.770 21.909 1.00 92.19 92 ALA A C 1
ATOM 677 O O . ALA A 1 92 ? -28.234 -0.017 20.967 1.00 92.19 92 ALA A O 1
ATOM 678 N N . GLY A 1 93 ? -27.458 0.666 22.962 1.00 95.19 93 GLY A N 1
ATOM 679 C CA . GLY A 1 93 ? -26.433 -0.369 23.070 1.00 95.19 93 GLY A CA 1
ATOM 680 C C . GLY A 1 93 ? -25.379 -0.287 21.962 1.00 95.19 93 GLY A C 1
ATOM 681 O O . GLY A 1 93 ? -24.881 -1.328 21.545 1.00 95.19 93 GLY A O 1
ATOM 682 N N . LEU A 1 94 ? -25.089 0.914 21.436 1.00 95.69 94 LEU A N 1
ATOM 683 C CA . LEU A 1 94 ? -24.302 1.101 20.214 1.00 95.69 94 LEU A CA 1
ATOM 684 C C . LEU A 1 94 ? -23.449 2.375 20.244 1.00 95.69 94 LEU A C 1
ATOM 686 O O . LEU A 1 94 ? -23.914 3.463 20.583 1.00 95.69 94 LEU A O 1
ATOM 690 N N . VAL A 1 95 ? -22.215 2.246 19.764 1.00 96.94 95 VAL A N 1
ATOM 691 C CA . VAL A 1 95 ? -21.351 3.352 19.343 1.00 96.94 95 VAL A CA 1
ATOM 692 C C . VAL A 1 95 ? -20.913 3.079 17.906 1.00 96.94 95 VAL A C 1
ATOM 694 O O . VAL A 1 95 ? -20.458 1.979 17.612 1.00 96.94 95 VAL A O 1
ATOM 697 N N . ALA A 1 96 ? -21.029 4.060 17.009 1.00 97.06 96 ALA A N 1
ATOM 698 C CA . ALA A 1 96 ? -20.735 3.853 15.593 1.00 97.06 96 ALA A CA 1
ATOM 699 C C . ALA A 1 96 ? -20.008 5.034 14.943 1.00 97.06 96 ALA A C 1
ATOM 701 O O . ALA A 1 96 ? -20.193 6.195 15.315 1.00 97.06 96 ALA A O 1
ATOM 702 N N . VAL A 1 97 ? -19.227 4.702 13.919 1.00 97.75 97 VAL A N 1
ATOM 703 C CA . VAL A 1 97 ? -18.656 5.613 12.931 1.00 97.75 97 VAL A CA 1
ATOM 704 C C . VAL A 1 97 ? -19.288 5.260 11.596 1.00 97.75 97 VAL A C 1
ATOM 706 O O . VAL A 1 97 ? -18.895 4.284 10.966 1.00 97.75 97 VAL A O 1
ATOM 709 N N . THR A 1 98 ? -20.297 6.027 11.191 1.00 96.31 98 THR A N 1
ATOM 710 C CA . THR A 1 98 ? -21.118 5.732 10.004 1.00 96.31 98 THR A CA 1
ATOM 711 C C . THR A 1 98 ? -20.650 6.462 8.749 1.00 96.31 98 THR A C 1
ATOM 713 O O . THR A 1 98 ? -20.926 6.018 7.638 1.00 96.31 98 THR A O 1
ATOM 716 N N . THR A 1 99 ? -19.912 7.561 8.913 1.00 96.31 99 THR A N 1
ATOM 717 C CA . THR A 1 99 ? -19.248 8.265 7.813 1.00 96.31 99 THR A CA 1
ATOM 718 C C . THR A 1 99 ? -17.798 7.824 7.745 1.00 96.31 99 THR A C 1
ATOM 720 O O . THR A 1 99 ? -17.086 7.887 8.750 1.00 96.31 99 THR A O 1
ATOM 723 N N . LYS A 1 100 ? -17.364 7.415 6.551 1.00 96.25 100 LYS A N 1
ATOM 724 C CA . LYS A 1 100 ? -15.972 7.061 6.279 1.00 96.25 100 LYS A CA 1
ATOM 725 C C . LYS A 1 100 ? -15.065 8.249 6.595 1.00 96.25 100 LYS A C 1
ATOM 727 O O . LYS A 1 100 ? -15.216 9.320 6.015 1.00 96.25 100 LYS A O 1
ATOM 732 N N . GLN A 1 101 ? -14.150 8.051 7.534 1.00 97.19 101 GLN A N 1
ATOM 733 C CA . GLN A 1 101 ? -13.190 9.055 7.996 1.00 97.19 101 GLN A CA 1
ATOM 734 C C . GLN A 1 101 ? -11.941 8.366 8.550 1.00 97.19 101 GLN A C 1
ATOM 736 O O . GLN A 1 101 ? -11.933 7.141 8.678 1.00 97.19 101 GLN A O 1
ATOM 741 N N . LEU A 1 102 ? -10.913 9.135 8.926 1.00 97.62 102 LEU A N 1
ATOM 742 C CA . LEU A 1 102 ? -9.751 8.605 9.642 1.00 97.62 102 LEU A CA 1
ATOM 743 C C . LEU A 1 102 ? -10.192 7.869 10.909 1.00 97.62 102 LEU A C 1
ATOM 745 O O . LEU A 1 102 ? -10.692 8.479 11.854 1.00 97.62 102 LEU A O 1
ATOM 749 N N . LEU A 1 103 ? -9.977 6.557 10.919 1.00 98.38 103 LEU A N 1
ATOM 750 C CA . LEU A 1 103 ? -10.451 5.669 11.969 1.00 98.38 103 LEU A CA 1
ATOM 751 C C . LEU A 1 103 ? -9.311 5.215 12.877 1.00 98.38 103 LEU A C 1
ATOM 753 O O . LEU A 1 103 ? -9.510 5.115 14.084 1.00 98.38 103 LEU A O 1
ATOM 757 N N . PHE A 1 104 ? -8.116 4.999 12.319 1.00 98.75 104 PHE A N 1
ATOM 758 C CA . PHE A 1 104 ? -6.923 4.626 13.072 1.00 98.75 104 PHE A CA 1
ATOM 759 C C . PHE A 1 104 ? -5.670 5.335 12.553 1.00 98.75 104 PHE A C 1
ATOM 761 O O . PHE A 1 104 ? -5.439 5.424 11.348 1.00 98.75 104 PHE A O 1
ATOM 768 N N . ASN A 1 105 ? -4.832 5.767 13.491 1.00 98.56 105 ASN A N 1
ATOM 769 C CA . ASN A 1 105 ? -3.438 6.131 13.274 1.00 98.56 105 ASN A CA 1
ATOM 770 C C . ASN A 1 105 ? -2.546 5.020 13.828 1.00 98.56 105 ASN A C 1
ATOM 772 O O . ASN A 1 105 ? -2.677 4.656 15.000 1.00 98.56 105 ASN A O 1
ATOM 776 N N . ILE A 1 106 ? -1.639 4.499 13.006 1.00 98.69 106 ILE A N 1
ATOM 777 C CA . ILE A 1 106 ? -0.601 3.556 13.423 1.00 98.69 106 ILE A CA 1
ATOM 778 C C . ILE A 1 106 ? 0.736 4.295 13.402 1.00 98.69 106 ILE A C 1
ATOM 780 O O . ILE A 1 106 ? 1.184 4.712 12.336 1.00 98.69 106 ILE A O 1
ATOM 784 N N . LEU A 1 107 ? 1.390 4.438 14.559 1.00 98.50 107 LEU A N 1
ATOM 785 C CA . LEU A 1 107 ? 2.729 5.036 14.606 1.00 98.50 107 LEU A CA 1
ATOM 786 C C . LEU A 1 107 ? 3.713 4.194 13.788 1.00 98.50 107 LEU A C 1
ATOM 788 O O . LEU A 1 107 ? 3.887 3.003 14.054 1.00 98.50 107 LEU A O 1
ATOM 792 N N . SER A 1 108 ? 4.380 4.825 12.824 1.00 98.06 108 SER A N 1
ATOM 793 C CA . SER A 1 108 ? 5.187 4.151 11.806 1.00 98.06 108 SER A CA 1
ATOM 794 C C . SER A 1 108 ? 6.389 3.404 12.387 1.00 98.06 108 SER A C 1
ATOM 796 O O . SER A 1 108 ? 6.852 2.419 11.818 1.00 98.06 108 SER A O 1
ATOM 798 N N . ASN A 1 109 ? 6.915 3.850 13.533 1.00 98.00 109 ASN A N 1
ATOM 799 C CA . ASN A 1 109 ? 8.045 3.200 14.201 1.00 98.00 109 ASN A CA 1
ATOM 800 C C . ASN A 1 109 ? 7.717 1.779 14.693 1.00 98.00 109 ASN A C 1
ATOM 802 O O . ASN A 1 109 ? 8.631 0.962 14.824 1.00 98.00 109 ASN A O 1
ATOM 806 N N . GLN A 1 110 ? 6.437 1.452 14.899 1.00 98.38 110 GLN A N 1
ATOM 807 C CA . GLN A 1 110 ? 6.002 0.101 15.255 1.00 98.38 110 GLN A CA 1
ATOM 808 C C . GLN A 1 110 ? 6.320 -0.903 14.140 1.00 98.38 110 GLN A C 1
ATOM 810 O O . GLN A 1 110 ? 6.657 -2.051 14.417 1.00 98.38 110 GLN A O 1
ATOM 815 N N . PHE A 1 111 ? 6.337 -0.463 12.878 1.00 98.38 111 PHE A N 1
ATOM 816 C CA . PHE A 1 111 ? 6.636 -1.330 11.740 1.00 98.38 111 PHE A CA 1
ATOM 817 C C . PHE A 1 111 ? 8.109 -1.735 11.607 1.00 98.38 111 PHE A C 1
ATOM 819 O O . PHE A 1 111 ? 8.448 -2.493 10.703 1.00 98.38 111 PHE A O 1
ATOM 826 N N . THR A 1 112 ? 8.988 -1.318 12.522 1.00 96.38 112 THR A N 1
ATOM 827 C CA . THR A 1 112 ? 10.394 -1.768 12.541 1.00 96.38 112 THR A CA 1
ATOM 828 C C . THR A 1 112 ? 10.518 -3.297 12.637 1.00 96.38 112 THR A C 1
ATOM 830 O O . THR A 1 112 ? 11.485 -3.865 12.138 1.00 96.38 112 THR A O 1
ATOM 833 N N . ALA A 1 113 ? 9.539 -3.975 13.250 1.00 93.50 113 ALA A N 1
ATOM 834 C CA . ALA A 1 113 ? 9.514 -5.435 13.380 1.00 93.50 113 ALA A CA 1
ATOM 835 C C . ALA A 1 113 ? 8.909 -6.168 12.166 1.00 93.50 113 ALA A C 1
ATOM 837 O O . ALA A 1 113 ? 8.956 -7.396 12.114 1.00 93.50 113 ALA A O 1
ATOM 838 N N . VAL A 1 114 ? 8.318 -5.447 11.208 1.00 97.81 114 VAL A N 1
ATOM 839 C CA . VAL A 1 114 ? 7.756 -6.048 9.994 1.00 97.81 114 VAL A CA 1
ATOM 840 C C . VAL A 1 114 ? 8.890 -6.439 9.057 1.00 97.81 114 VAL A C 1
ATOM 842 O O . VAL A 1 114 ? 9.771 -5.627 8.787 1.00 97.81 114 VAL A O 1
ATOM 845 N N . ASP A 1 115 ? 8.842 -7.653 8.505 1.00 97.56 115 ASP A N 1
ATOM 846 C CA . ASP A 1 115 ? 9.733 -8.068 7.417 1.00 97.56 115 ASP A CA 1
ATOM 847 C C . ASP A 1 115 ? 9.649 -7.058 6.256 1.00 97.56 115 ASP A C 1
ATOM 849 O O . ASP A 1 115 ? 8.591 -6.905 5.648 1.00 97.56 115 ASP A O 1
ATOM 853 N N . GLN A 1 116 ? 10.752 -6.379 5.941 1.00 97.12 116 GLN A N 1
ATOM 854 C CA . GLN A 1 116 ? 10.807 -5.358 4.889 1.00 97.12 116 GLN A CA 1
ATOM 855 C C . GLN A 1 116 ? 11.242 -5.907 3.518 1.00 97.12 116 GLN A C 1
ATOM 857 O O . GLN A 1 116 ? 11.325 -5.146 2.558 1.00 97.12 116 GLN A O 1
ATOM 862 N N . VAL A 1 117 ? 11.576 -7.197 3.417 1.00 95.75 117 VAL A N 1
ATOM 863 C CA . VAL A 1 117 ? 12.275 -7.769 2.253 1.00 95.75 117 VAL A CA 1
ATOM 864 C C . VAL A 1 117 ? 11.467 -8.813 1.492 1.00 95.75 117 VAL A C 1
ATOM 866 O O . VAL A 1 117 ? 11.670 -8.962 0.288 1.00 95.75 117 VAL A O 1
ATOM 869 N N . THR A 1 118 ? 10.554 -9.521 2.157 1.00 95.31 118 THR A N 1
ATOM 870 C CA . THR A 1 118 ? 9.738 -10.563 1.513 1.00 95.31 118 THR A CA 1
ATOM 871 C C . THR A 1 118 ? 8.350 -10.039 1.196 1.00 95.31 118 THR A C 1
ATOM 873 O O . THR A 1 118 ? 7.697 -9.473 2.074 1.00 95.31 118 THR A O 1
ATOM 876 N N . ASP A 1 119 ? 7.843 -10.273 -0.012 1.00 95.06 119 ASP A N 1
ATOM 877 C CA . ASP A 1 119 ? 6.444 -9.980 -0.321 1.00 95.06 119 ASP A CA 1
ATOM 878 C C . ASP A 1 119 ? 5.499 -10.769 0.582 1.00 95.06 119 ASP A C 1
ATOM 880 O O . ASP A 1 119 ? 5.800 -11.868 1.049 1.00 95.06 119 ASP A O 1
ATOM 884 N N . GLY A 1 120 ? 4.323 -10.212 0.842 1.00 94.69 120 GLY A N 1
ATOM 885 C CA . GLY A 1 120 ? 3.350 -10.914 1.654 1.00 94.69 120 GLY A CA 1
ATOM 886 C C . GLY A 1 120 ? 2.160 -10.065 2.031 1.00 94.69 120 GLY A C 1
ATOM 887 O O . GLY A 1 120 ? 1.957 -8.954 1.537 1.00 94.69 120 GLY A O 1
ATOM 888 N N . ARG A 1 121 ? 1.362 -10.627 2.933 1.00 96.38 121 ARG A N 1
ATOM 889 C CA . ARG A 1 121 ? 0.149 -10.003 3.442 1.00 96.38 121 ARG A CA 1
ATOM 890 C C . ARG A 1 121 ? 0.268 -9.735 4.935 1.00 96.38 121 ARG A C 1
ATOM 892 O O . ARG A 1 121 ? 0.951 -10.469 5.648 1.00 96.38 121 ARG A O 1
ATOM 899 N N . LEU A 1 122 ? -0.435 -8.709 5.391 1.00 98.06 122 LEU A N 1
ATOM 900 C CA . LEU A 1 122 ? -0.655 -8.418 6.803 1.00 98.06 122 LEU A CA 1
ATOM 901 C C . LEU A 1 122 ? -2.119 -8.699 7.120 1.00 98.06 122 LEU A C 1
ATOM 903 O O . LEU A 1 122 ? -2.999 -8.288 6.364 1.00 98.06 122 LEU A O 1
ATOM 907 N N . ARG A 1 123 ? -2.383 -9.411 8.216 1.00 98.44 123 ARG A N 1
ATOM 908 C CA . ARG A 1 123 ? -3.751 -9.626 8.697 1.00 98.44 123 ARG A CA 1
ATOM 909 C C . ARG A 1 123 ? -4.148 -8.465 9.593 1.00 98.44 123 ARG A C 1
ATOM 911 O O . ARG A 1 123 ? -3.347 -8.021 10.413 1.00 98.44 123 ARG A O 1
ATOM 918 N N . LEU A 1 124 ? -5.379 -8.002 9.448 1.00 98.69 124 LEU A N 1
ATOM 919 C CA . LEU A 1 124 ? -5.943 -6.909 10.222 1.00 98.69 124 LEU A CA 1
ATOM 920 C C . LEU A 1 124 ? -7.050 -7.450 11.120 1.00 98.69 124 LEU A C 1
ATOM 922 O O . LEU A 1 124 ? -7.864 -8.269 10.694 1.00 98.69 124 LEU A O 1
ATOM 926 N N . ARG A 1 125 ? -7.099 -6.992 12.368 1.00 98.44 125 ARG A N 1
ATOM 927 C CA . ARG A 1 125 ? -8.240 -7.245 13.253 1.00 98.44 125 ARG A CA 1
ATOM 928 C C . ARG A 1 125 ? -8.481 -6.058 14.163 1.00 98.44 125 ARG A C 1
ATOM 930 O O . ARG A 1 125 ? -7.531 -5.412 14.593 1.00 98.44 125 ARG A O 1
ATOM 937 N N . ILE A 1 126 ? -9.736 -5.800 14.490 1.00 98.69 126 ILE A N 1
ATOM 938 C CA . ILE A 1 126 ? -10.102 -4.766 15.452 1.00 98.69 126 ILE A CA 1
ATOM 939 C C . ILE A 1 126 ? -10.353 -5.423 16.802 1.00 98.69 126 ILE A C 1
ATOM 941 O O . ILE A 1 126 ? -11.085 -6.408 16.882 1.00 98.69 126 ILE A O 1
ATOM 945 N N . ARG A 1 127 ? -9.766 -4.874 17.866 1.00 98.62 127 ARG A N 1
ATOM 946 C CA . ARG A 1 127 ? -10.086 -5.227 19.252 1.00 98.62 127 ARG A CA 1
ATOM 947 C C . ARG A 1 127 ? -10.867 -4.092 19.894 1.00 98.62 127 ARG A C 1
ATOM 949 O O . ARG A 1 127 ? -10.403 -2.955 19.880 1.00 98.62 127 ARG A O 1
ATOM 956 N N . ALA A 1 128 ? -11.996 -4.418 20.509 1.00 98.56 128 ALA A N 1
ATOM 957 C CA . ALA A 1 128 ? -12.731 -3.509 21.381 1.00 98.56 128 ALA A CA 1
ATOM 958 C C . ALA A 1 128 ? -12.682 -4.019 22.826 1.00 98.56 128 ALA A C 1
ATOM 960 O O . ALA A 1 128 ? -12.777 -5.225 23.061 1.00 98.56 128 ALA A O 1
ATOM 961 N N . THR A 1 129 ? -12.539 -3.095 23.777 1.00 98.31 129 THR A N 1
ATOM 962 C CA . THR A 1 129 ? -12.588 -3.372 25.220 1.00 98.31 129 THR A CA 1
ATOM 963 C C . THR A 1 129 ? -13.564 -2.416 25.892 1.00 98.31 129 THR A C 1
ATOM 965 O O . THR A 1 129 ? -13.528 -1.215 25.618 1.00 98.31 129 THR A O 1
ATOM 968 N N . THR A 1 130 ? -14.423 -2.920 26.775 1.00 98.19 130 THR A N 1
A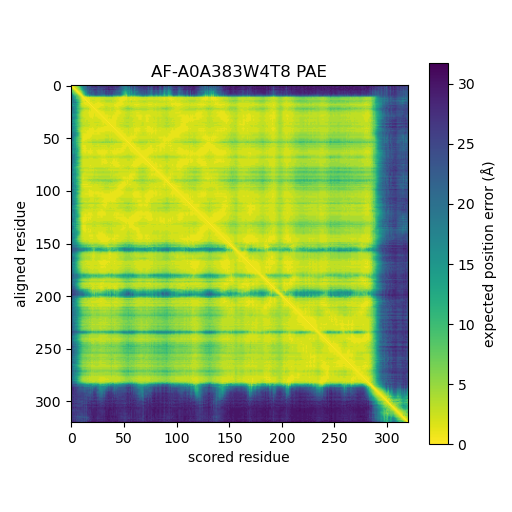TOM 969 C CA . THR A 1 130 ? -15.359 -2.078 27.535 1.00 98.19 130 THR A CA 1
ATOM 970 C C . THR A 1 130 ? -14.795 -1.599 28.869 1.00 98.19 130 THR A C 1
ATOM 972 O O . THR A 1 130 ? -13.779 -2.108 29.345 1.00 98.19 130 THR A O 1
ATOM 975 N N . GLY A 1 131 ? -15.466 -0.634 29.504 1.00 97.19 131 GLY A N 1
ATOM 976 C CA . GLY A 1 131 ? -15.116 -0.138 30.837 1.00 97.19 131 GLY A CA 1
ATOM 977 C C . GLY A 1 131 ? -15.171 -1.222 31.915 1.00 97.19 131 GLY A C 1
ATOM 978 O O . GLY A 1 131 ? -14.354 -1.215 32.834 1.00 97.19 131 GLY A O 1
ATOM 979 N N . LYS A 1 132 ? -16.067 -2.206 31.767 1.00 96.00 132 LYS A N 1
ATOM 980 C CA . LYS A 1 132 ? -16.143 -3.393 32.640 1.00 96.00 132 LYS A CA 1
ATOM 981 C C . LYS A 1 132 ? -15.158 -4.512 32.264 1.00 96.00 132 LYS A C 1
ATOM 983 O O . LYS A 1 132 ? -15.156 -5.561 32.904 1.00 96.00 132 LYS A O 1
ATOM 988 N N . GLY A 1 133 ? -14.317 -4.307 31.248 1.00 95.88 133 GLY A N 1
ATOM 989 C CA . GLY A 1 133 ? -13.241 -5.224 30.862 1.00 95.88 133 GLY A CA 1
ATOM 990 C C . GLY A 1 133 ? -13.637 -6.342 29.894 1.00 95.88 133 GLY A C 1
ATOM 991 O O . GLY A 1 133 ? -12.804 -7.204 29.611 1.00 95.88 133 GLY A O 1
ATOM 992 N N . ALA A 1 134 ? -14.862 -6.344 29.355 1.00 95.81 134 ALA A N 1
ATOM 993 C CA . ALA A 1 134 ? -15.230 -7.278 28.292 1.00 95.81 134 ALA A CA 1
ATOM 994 C C . ALA A 1 134 ? -14.416 -6.976 27.026 1.00 95.81 134 ALA A C 1
ATOM 996 O O . ALA A 1 134 ? -14.164 -5.812 26.716 1.00 95.81 134 ALA A O 1
ATOM 997 N N . GLN A 1 135 ? -14.013 -8.015 26.291 1.00 97.44 135 GLN A N 1
ATOM 998 C CA . GLN A 1 135 ? -13.223 -7.880 25.067 1.00 97.44 135 GLN A CA 1
ATOM 999 C C . GLN A 1 135 ? -13.836 -8.664 23.916 1.00 97.44 135 GLN A C 1
ATOM 1001 O O . GLN A 1 135 ? -14.329 -9.774 24.100 1.00 97.44 135 GLN A O 1
ATOM 1006 N N . VAL A 1 136 ? -13.736 -8.101 22.716 1.00 97.50 136 VAL A N 1
ATOM 1007 C CA . VAL A 1 136 ? -14.067 -8.785 21.467 1.00 97.50 136 VAL A CA 1
ATOM 1008 C C . VAL A 1 136 ? -13.024 -8.442 20.415 1.00 97.50 136 VAL A C 1
ATOM 1010 O O . VAL A 1 136 ? -12.424 -7.364 20.434 1.00 97.50 136 VAL A O 1
ATOM 1013 N N . VAL A 1 137 ? -12.801 -9.378 19.500 1.00 97.56 137 VAL A N 1
ATOM 1014 C CA . VAL A 1 137 ? -11.915 -9.208 18.354 1.00 97.56 137 VAL A CA 1
ATOM 1015 C C . VAL A 1 137 ? -12.694 -9.558 17.097 1.00 97.56 137 VAL A C 1
ATOM 1017 O O . VAL A 1 137 ? -13.280 -10.635 17.027 1.00 97.56 137 VAL A O 1
ATOM 1020 N N . ALA A 1 138 ? -12.669 -8.674 16.108 1.00 97.31 138 ALA A N 1
ATOM 1021 C CA . ALA A 1 138 ? -13.245 -8.911 14.792 1.00 97.31 138 ALA A CA 1
ATOM 1022 C C . ALA A 1 138 ? -12.138 -8.946 13.737 1.00 97.31 138 ALA A C 1
ATOM 1024 O O . ALA A 1 138 ? -11.287 -8.057 13.693 1.00 97.31 138 ALA A O 1
ATOM 1025 N N . ASP A 1 139 ? -12.129 -9.991 12.912 1.00 97.25 139 ASP A N 1
ATOM 1026 C CA . ASP A 1 139 ? -11.196 -10.116 11.793 1.00 97.25 139 ASP A CA 1
ATOM 1027 C C . ASP A 1 139 ? -11.616 -9.183 10.649 1.00 97.25 139 ASP A C 1
ATOM 1029 O O . ASP A 1 139 ? -12.798 -9.089 10.319 1.00 97.25 139 ASP A O 1
ATOM 1033 N N . CYS A 1 140 ? -10.651 -8.477 10.065 1.00 97.00 140 CYS A N 1
ATOM 1034 C CA . CYS A 1 140 ? -10.872 -7.535 8.966 1.00 97.00 140 CYS A CA 1
ATOM 1035 C C . CYS A 1 140 ? -10.235 -8.023 7.657 1.00 97.00 140 CYS A C 1
ATOM 1037 O O . CYS A 1 140 ? -10.067 -7.247 6.717 1.00 97.00 140 CYS A O 1
ATOM 1039 N N . GLY A 1 141 ? -9.850 -9.298 7.593 1.00 96.50 141 GLY A N 1
ATOM 1040 C CA . GLY A 1 141 ? -9.146 -9.890 6.472 1.00 96.50 141 GLY A CA 1
ATOM 1041 C C . GLY A 1 141 ? -7.659 -9.547 6.442 1.00 96.50 141 GLY A C 1
ATOM 1042 O O . GLY A 1 141 ? -7.028 -9.209 7.447 1.00 96.50 141 GLY A O 1
ATOM 1043 N N . SER A 1 142 ? -7.083 -9.670 5.250 1.00 96.88 142 SER A N 1
ATOM 1044 C CA . SER A 1 142 ? -5.659 -9.448 5.011 1.00 96.88 142 SER A CA 1
ATOM 1045 C C . SER A 1 142 ? -5.453 -8.478 3.861 1.00 96.88 142 SER A C 1
ATOM 1047 O O . SER A 1 142 ? -6.148 -8.573 2.851 1.00 96.88 142 SER A O 1
ATOM 1049 N N . VAL A 1 143 ? -4.428 -7.642 3.964 1.00 97.25 143 VAL A N 1
ATOM 1050 C CA . VAL A 1 143 ? -4.020 -6.639 2.967 1.00 97.25 143 VAL A CA 1
ATOM 1051 C C . VAL A 1 143 ? -2.615 -6.935 2.455 1.00 97.25 143 VAL A C 1
ATOM 1053 O O . VAL A 1 143 ? -1.841 -7.617 3.127 1.00 97.25 143 VAL A O 1
ATOM 1056 N N . ILE A 1 144 ? -2.283 -6.471 1.254 1.00 96.94 144 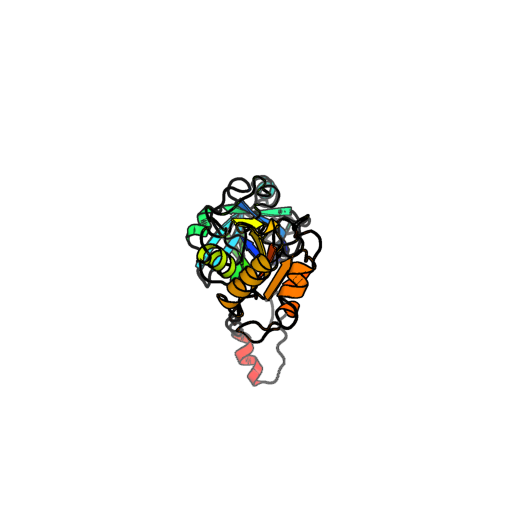ILE A N 1
ATOM 1057 C CA . ILE A 1 144 ? -0.927 -6.584 0.707 1.00 96.94 144 ILE A CA 1
ATOM 1058 C C . ILE A 1 144 ? -0.011 -5.616 1.459 1.00 96.94 144 ILE A C 1
ATOM 1060 O O . ILE A 1 144 ? -0.365 -4.471 1.724 1.00 96.94 144 ILE A O 1
ATOM 1064 N N . LYS A 1 145 ? 1.173 -6.086 1.832 1.00 97.19 145 LYS A N 1
ATOM 1065 C CA . LYS A 1 145 ? 2.176 -5.262 2.500 1.00 97.19 145 LYS A CA 1
ATOM 1066 C C . LYS A 1 145 ? 2.918 -4.405 1.475 1.00 97.19 145 LYS A C 1
ATOM 1068 O O . LYS A 1 145 ? 3.518 -4.958 0.555 1.00 97.19 145 LYS A O 1
ATOM 1073 N N . LEU A 1 146 ? 2.945 -3.09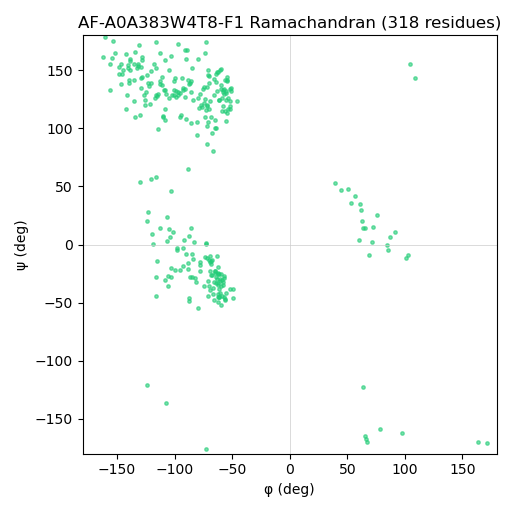5 1.698 1.00 98.12 146 LEU A N 1
ATOM 1074 C CA . LEU A 1 146 ? 3.859 -2.172 1.030 1.00 98.12 146 LEU A CA 1
ATOM 1075 C C . LEU A 1 146 ? 4.965 -1.759 1.997 1.00 98.12 146 LEU A C 1
ATOM 1077 O O . LEU A 1 146 ? 4.757 -1.700 3.211 1.00 98.12 146 LEU A O 1
ATOM 1081 N N . VAL A 1 147 ? 6.137 -1.466 1.454 1.00 98.12 147 VAL A N 1
ATOM 1082 C CA . VAL A 1 147 ? 7.302 -0.980 2.187 1.00 98.12 147 VAL A CA 1
ATOM 1083 C C . VAL A 1 147 ? 7.855 0.268 1.516 1.00 98.12 147 VAL A C 1
ATOM 1085 O O . VAL A 1 147 ? 7.678 0.474 0.315 1.00 98.12 147 VAL A O 1
ATOM 1088 N N . LEU A 1 148 ? 8.503 1.113 2.310 1.00 97.19 148 LEU A N 1
ATOM 1089 C CA . LEU A 1 148 ? 9.051 2.380 1.851 1.00 97.19 148 LEU A CA 1
ATOM 1090 C C . LEU A 1 148 ? 10.364 2.157 1.093 1.00 97.19 148 LEU A C 1
ATOM 1092 O O . LEU A 1 148 ? 11.300 1.524 1.598 1.00 97.19 148 LEU A O 1
ATOM 1096 N N . PHE A 1 149 ? 10.470 2.730 -0.100 1.00 96.19 149 PHE A N 1
ATOM 1097 C CA . PHE A 1 149 ? 11.741 2.871 -0.786 1.00 96.19 149 PHE A CA 1
ATOM 1098 C C . PHE A 1 149 ? 12.582 3.973 -0.127 1.00 96.19 149 PHE A C 1
ATOM 1100 O O . PHE A 1 149 ? 12.159 5.115 0.019 1.00 96.19 149 PHE A O 1
ATOM 1107 N N . THR A 1 150 ? 13.804 3.625 0.275 1.00 92.69 150 THR A N 1
ATOM 1108 C CA . THR A 1 150 ? 14.731 4.527 0.985 1.00 92.69 150 THR A CA 1
ATOM 1109 C C . THR A 1 150 ? 16.076 4.669 0.266 1.00 92.69 150 THR A C 1
ATOM 1111 O O . THR A 1 150 ? 17.090 4.947 0.906 1.00 92.69 150 THR A O 1
ATOM 1114 N N . GLY A 1 151 ? 16.131 4.359 -1.033 1.00 91.06 151 GLY A N 1
ATOM 1115 C CA . GLY A 1 151 ? 17.360 4.476 -1.819 1.00 91.06 151 GLY A CA 1
ATOM 1116 C C . GLY A 1 151 ? 17.749 5.938 -2.043 1.00 91.06 151 GLY A C 1
ATOM 1117 O O . GLY A 1 151 ? 16.890 6.797 -2.222 1.00 91.06 151 GLY A O 1
ATOM 1118 N N . SER A 1 152 ? 19.052 6.226 -2.056 1.00 88.62 152 SER A N 1
ATOM 1119 C CA . SER A 1 152 ? 19.588 7.575 -2.306 1.00 88.62 152 SER A CA 1
ATOM 1120 C C . SER A 1 152 ? 19.371 8.064 -3.736 1.00 88.62 152 SER A C 1
ATOM 1122 O O . SER A 1 152 ? 19.479 9.256 -4.000 1.00 88.62 152 SER A O 1
ATOM 1124 N N . ASN A 1 153 ? 19.067 7.153 -4.656 1.00 88.31 153 ASN A N 1
ATOM 1125 C CA . ASN A 1 153 ? 18.745 7.446 -6.044 1.00 88.31 153 ASN A CA 1
ATOM 1126 C C . ASN A 1 153 ? 17.257 7.774 -6.267 1.00 88.31 153 ASN A C 1
ATOM 1128 O O . ASN A 1 153 ? 16.814 7.805 -7.411 1.00 88.31 153 ASN A O 1
ATOM 1132 N N . HIS A 1 154 ? 16.492 8.040 -5.203 1.00 87.50 154 HIS A N 1
ATOM 1133 C CA . HIS A 1 154 ? 15.155 8.619 -5.309 1.00 87.50 154 HIS A CA 1
ATOM 1134 C C . HIS A 1 154 ? 15.268 10.116 -5.671 1.00 87.50 154 HIS A C 1
ATOM 1136 O O . HIS A 1 154 ? 15.713 10.918 -4.847 1.00 87.50 154 HIS A O 1
ATOM 1142 N N . PHE A 1 155 ? 14.896 10.513 -6.891 1.00 83.25 155 PHE A N 1
ATOM 1143 C CA . PHE A 1 155 ? 14.940 11.906 -7.378 1.00 83.25 155 PHE A CA 1
ATOM 1144 C C . PHE A 1 155 ? 13.541 12.526 -7.393 1.00 83.25 155 PHE A C 1
ATOM 1146 O O . PHE A 1 155 ? 12.578 11.787 -7.294 1.00 83.25 155 PHE A O 1
ATOM 1153 N N . GLY A 1 156 ? 13.426 13.855 -7.452 1.00 77.81 156 GLY A N 1
ATOM 1154 C CA . GLY A 1 156 ? 12.147 14.565 -7.293 1.00 77.81 156 GLY A CA 1
ATOM 1155 C C . GLY A 1 156 ? 12.062 15.321 -5.963 1.00 77.81 156 GLY A C 1
ATOM 1156 O O . GLY A 1 156 ? 12.625 14.900 -4.951 1.00 77.81 156 GLY A O 1
ATOM 1157 N N . SER A 1 157 ? 11.436 16.503 -5.985 1.00 73.31 157 SER A N 1
ATOM 1158 C CA . SER A 1 157 ? 11.314 17.385 -4.812 1.00 73.31 157 SER A CA 1
ATOM 1159 C C . SER A 1 157 ? 9.932 17.355 -4.168 1.00 73.31 157 SER A C 1
ATOM 1161 O O . SER A 1 157 ? 9.827 17.623 -2.972 1.00 73.31 157 SER A O 1
ATOM 1163 N N . ASN A 1 158 ? 8.887 17.066 -4.949 1.00 79.12 158 ASN A N 1
ATOM 1164 C CA . ASN A 1 158 ? 7.575 16.752 -4.404 1.00 79.12 158 ASN A CA 1
ATOM 1165 C C . ASN A 1 158 ? 7.563 15.255 -4.081 1.00 79.12 158 ASN A C 1
ATOM 1167 O O . ASN A 1 158 ? 8.037 14.467 -4.886 1.00 79.12 158 ASN A O 1
ATOM 1171 N N . ARG A 1 159 ? 7.129 14.904 -2.873 1.00 88.44 159 ARG A N 1
ATOM 1172 C CA . ARG A 1 159 ? 7.045 13.522 -2.367 1.00 88.44 159 ARG A CA 1
ATOM 1173 C C . ARG A 1 159 ? 5.629 13.206 -1.939 1.00 88.44 159 ARG A C 1
ATOM 1175 O O . ARG A 1 159 ? 5.439 12.512 -0.946 1.00 88.44 159 ARG A O 1
ATOM 1182 N N . ASP A 1 160 ? 4.682 13.885 -2.572 1.00 88.12 160 ASP A N 1
ATOM 1183 C CA . ASP A 1 160 ? 3.244 13.754 -2.374 1.00 88.12 160 ASP A CA 1
ATOM 1184 C C . ASP A 1 160 ? 2.847 13.560 -0.902 1.00 88.12 160 ASP A C 1
ATOM 1186 O O . ASP A 1 160 ? 2.196 12.576 -0.526 1.00 88.12 160 ASP A O 1
ATOM 1190 N N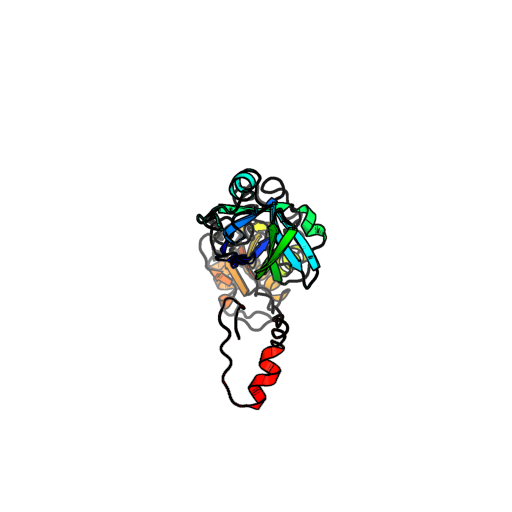 . PRO A 1 161 ? 3.305 14.462 -0.005 1.00 90.81 161 PRO A N 1
ATOM 1191 C CA . PRO A 1 161 ? 3.111 14.308 1.432 1.00 90.81 161 PRO A CA 1
ATOM 1192 C C . PRO A 1 161 ? 1.631 14.291 1.836 1.00 90.81 161 PRO A C 1
ATOM 1194 O O . PRO A 1 161 ? 1.293 13.708 2.868 1.00 90.81 161 PRO A O 1
ATOM 1197 N N . GLU A 1 162 ? 0.749 14.896 1.041 1.00 90.19 162 GLU A N 1
ATOM 1198 C CA . GLU A 1 162 ? -0.704 14.862 1.196 1.00 90.19 162 GLU A CA 1
ATOM 1199 C C . GLU A 1 162 ? -1.306 13.473 0.945 1.00 90.19 162 GLU A C 1
ATOM 1201 O O . GLU A 1 162 ? -2.327 13.147 1.551 1.00 90.19 162 GLU A O 1
ATOM 1206 N N . PHE A 1 163 ? -0.632 12.642 0.144 1.00 91.19 163 PHE A N 1
ATOM 1207 C CA . PHE A 1 163 ? -0.975 11.242 -0.120 1.00 91.19 163 PHE A CA 1
ATOM 1208 C C . PHE A 1 163 ? -0.097 10.266 0.681 1.00 91.19 163 PHE A C 1
ATOM 1210 O O . PHE A 1 163 ? -0.119 9.052 0.481 1.00 91.19 163 PHE A O 1
ATOM 1217 N N . GLY A 1 164 ? 0.670 10.794 1.638 1.00 92.25 164 GLY A N 1
ATOM 1218 C CA . GLY A 1 164 ? 1.506 10.005 2.529 1.00 92.25 164 GLY A CA 1
ATOM 1219 C C . GLY A 1 164 ? 2.787 9.484 1.891 1.00 92.25 164 GLY A C 1
ATOM 1220 O O . GLY A 1 164 ? 3.313 8.481 2.376 1.00 92.25 164 GLY A O 1
ATOM 1221 N N . GLY A 1 165 ? 3.297 10.142 0.851 1.00 92.50 165 GLY A N 1
ATOM 1222 C CA . GLY A 1 165 ? 4.473 9.682 0.120 1.00 92.50 165 GLY A CA 1
ATOM 1223 C C . GLY A 1 165 ? 4.128 9.060 -1.216 1.00 92.50 165 GLY A C 1
ATOM 1224 O O . GLY A 1 165 ? 3.054 8.502 -1.348 1.00 92.50 165 GLY A O 1
ATOM 1225 N N . ASP A 1 166 ? 5.086 9.076 -2.131 1.00 93.25 166 ASP A N 1
ATOM 1226 C CA . ASP A 1 166 ? 5.101 8.465 -3.468 1.00 93.25 166 ASP A CA 1
ATOM 1227 C C . ASP A 1 166 ? 6.009 7.222 -3.535 1.00 93.25 166 ASP A C 1
ATOM 1229 O O . ASP A 1 166 ? 6.206 6.637 -4.589 1.00 93.25 166 ASP A O 1
ATOM 1233 N N . ALA A 1 167 ? 6.608 6.815 -2.413 1.00 95.38 167 ALA A N 1
ATOM 1234 C CA . ALA A 1 167 ? 7.703 5.844 -2.372 1.00 95.38 167 ALA A CA 1
ATOM 1235 C C . ALA A 1 167 ? 7.289 4.458 -1.848 1.00 95.38 167 ALA A C 1
ATOM 1237 O O . ALA A 1 167 ? 8.119 3.726 -1.297 1.00 95.38 167 ALA A O 1
ATOM 1238 N N . TRP A 1 168 ? 6.008 4.098 -1.937 1.00 96.62 168 TRP A N 1
ATOM 1239 C CA . TRP A 1 168 ? 5.498 2.834 -1.405 1.00 96.62 168 TRP A CA 1
ATOM 1240 C C . TRP A 1 168 ? 5.450 1.757 -2.480 1.00 96.62 168 TRP A C 1
ATOM 1242 O O . TRP A 1 168 ? 4.894 1.955 -3.553 1.00 96.62 168 TRP A O 1
ATOM 1252 N N . ALA A 1 169 ? 5.992 0.577 -2.195 1.00 96.69 169 ALA A N 1
ATOM 1253 C CA . ALA A 1 169 ? 5.919 -0.533 -3.137 1.00 96.69 169 ALA A CA 1
ATOM 1254 C C . ALA A 1 169 ? 5.947 -1.889 -2.443 1.00 96.69 169 ALA A C 1
ATOM 1256 O O . ALA A 1 169 ? 6.308 -1.996 -1.271 1.00 96.69 169 ALA A O 1
ATOM 1257 N N . VAL A 1 170 ? 5.574 -2.951 -3.156 1.00 96.31 170 VAL A N 1
ATOM 1258 C CA . VAL A 1 170 ? 5.782 -4.300 -2.624 1.00 96.31 170 VAL A CA 1
ATOM 1259 C C . VAL A 1 170 ? 7.293 -4.568 -2.472 1.00 96.31 170 VAL A C 1
ATOM 1261 O O . VAL A 1 170 ? 8.093 -4.066 -3.273 1.00 96.31 170 VAL A O 1
ATOM 1264 N N . PRO A 1 171 ? 7.723 -5.346 -1.464 1.00 96.19 171 PRO A N 1
ATOM 1265 C CA . PRO A 1 171 ? 9.139 -5.597 -1.191 1.00 96.19 171 PRO A CA 1
ATOM 1266 C C . PRO A 1 171 ? 9.994 -6.014 -2.395 1.00 96.19 171 PRO A C 1
ATOM 1268 O O . PRO A 1 171 ? 11.127 -5.543 -2.513 1.00 96.19 171 PRO A O 1
ATOM 1271 N N . GLN A 1 172 ? 9.485 -6.832 -3.323 1.00 94.31 172 GLN A N 1
ATOM 1272 C CA . GLN A 1 172 ? 10.234 -7.197 -4.532 1.00 94.31 172 GLN A CA 1
ATOM 1273 C C . GLN A 1 172 ? 10.559 -6.002 -5.439 1.00 94.31 172 GLN A C 1
ATOM 1275 O O . GLN A 1 172 ? 11.639 -5.976 -6.024 1.00 94.31 172 GLN A O 1
ATOM 1280 N N . VAL A 1 173 ? 9.676 -5.002 -5.533 1.00 95.25 173 VAL A N 1
ATOM 1281 C CA . VAL A 1 173 ? 9.905 -3.799 -6.347 1.00 95.25 173 VAL A CA 1
ATOM 1282 C C . VAL A 1 173 ? 10.984 -2.948 -5.690 1.00 95.25 173 VAL A C 1
ATOM 1284 O O . VAL A 1 173 ? 11.938 -2.546 -6.350 1.00 95.25 173 VAL A O 1
ATOM 1287 N N . VAL A 1 174 ? 10.921 -2.772 -4.366 1.00 95.19 174 VAL A N 1
ATOM 1288 C CA . VAL A 1 174 ? 11.979 -2.085 -3.604 1.00 95.19 174 VAL A CA 1
ATOM 1289 C C . VAL A 1 174 ? 13.319 -2.813 -3.726 1.00 95.19 174 VAL A C 1
ATOM 1291 O O . VAL A 1 174 ? 14.361 -2.177 -3.896 1.00 95.19 174 VAL A O 1
ATOM 1294 N N . LYS A 1 175 ? 13.317 -4.149 -3.665 1.00 92.62 175 LYS A N 1
ATOM 1295 C CA . LYS A 1 175 ? 14.515 -4.974 -3.857 1.00 92.62 175 LYS A CA 1
ATOM 1296 C C . LYS A 1 175 ? 15.091 -4.797 -5.260 1.00 92.62 175 LYS A C 1
ATOM 1298 O O . LYS A 1 175 ? 16.301 -4.621 -5.386 1.00 92.62 175 LYS A O 1
ATOM 1303 N N . LEU A 1 176 ? 14.243 -4.820 -6.286 1.00 91.38 176 LEU A N 1
ATOM 1304 C CA . LEU A 1 176 ? 14.633 -4.596 -7.674 1.00 91.38 176 LEU A CA 1
ATOM 1305 C C . LEU A 1 176 ? 15.263 -3.208 -7.857 1.00 91.38 176 LEU A C 1
ATOM 1307 O O . LEU A 1 176 ? 16.384 -3.105 -8.352 1.00 91.38 176 LEU A O 1
ATOM 1311 N N . ALA A 1 177 ? 14.578 -2.159 -7.397 1.00 92.50 177 ALA A N 1
ATOM 1312 C CA . ALA A 1 177 ? 15.030 -0.775 -7.504 1.00 92.50 177 ALA A CA 1
ATOM 1313 C C . ALA A 1 177 ? 16.395 -0.550 -6.829 1.00 92.50 177 ALA A C 1
ATOM 1315 O O . ALA A 1 177 ? 17.226 0.205 -7.334 1.00 92.50 177 ALA A O 1
ATOM 1316 N N . LYS A 1 178 ? 16.665 -1.247 -5.716 1.00 90.56 178 LYS A N 1
ATOM 1317 C CA . LYS A 1 178 ? 17.977 -1.239 -5.046 1.00 90.56 178 LYS A CA 1
ATOM 1318 C C . LYS A 1 178 ? 19.037 -2.053 -5.799 1.00 90.56 178 LYS A C 1
ATOM 1320 O O . LYS A 1 178 ? 20.201 -1.667 -5.801 1.00 90.56 178 LYS A O 1
ATOM 1325 N N . ALA A 1 179 ? 18.662 -3.170 -6.423 1.00 87.75 179 ALA A N 1
ATOM 1326 C CA . ALA A 1 179 ? 19.601 -4.086 -7.077 1.00 87.75 179 ALA A CA 1
ATOM 1327 C C . ALA A 1 179 ? 20.215 -3.520 -8.368 1.00 87.75 179 ALA A C 1
ATOM 1329 O O . ALA A 1 179 ? 21.365 -3.822 -8.673 1.00 87.75 179 ALA A O 1
ATOM 1330 N N . VAL A 1 180 ? 19.480 -2.683 -9.106 1.00 83.06 180 VAL A N 1
ATOM 1331 C CA . VAL A 1 180 ? 19.987 -2.034 -10.331 1.00 83.06 180 VAL A CA 1
ATOM 1332 C C . VAL A 1 180 ? 21.030 -0.929 -10.065 1.00 83.06 180 VAL A C 1
ATOM 1334 O O . VAL A 1 180 ? 21.708 -0.470 -10.989 1.00 83.06 180 VAL A O 1
ATOM 1337 N N . GLY A 1 181 ? 21.180 -0.519 -8.800 1.00 81.56 181 GLY A N 1
ATOM 1338 C CA . GLY A 1 181 ? 22.161 0.461 -8.335 1.00 81.56 181 GLY A CA 1
ATOM 1339 C C . GLY A 1 181 ? 21.955 1.890 -8.855 1.00 81.56 181 GLY A C 1
ATOM 1340 O O . GLY A 1 181 ? 20.936 2.231 -9.452 1.00 81.56 181 GLY A O 1
ATOM 1341 N N . ASP A 1 182 ? 22.978 2.724 -8.656 1.00 83.69 182 ASP A N 1
ATOM 1342 C CA . ASP A 1 182 ? 22.952 4.175 -8.921 1.00 83.69 182 ASP A CA 1
ATOM 1343 C C . ASP A 1 182 ? 22.979 4.551 -10.413 1.00 83.69 182 ASP A C 1
ATOM 1345 O O . ASP A 1 182 ? 22.976 5.727 -10.772 1.00 83.69 182 ASP A O 1
ATOM 1349 N N . SER A 1 183 ? 23.008 3.556 -11.306 1.00 85.25 183 SER A N 1
ATOM 1350 C CA . SER A 1 183 ? 22.872 3.786 -12.750 1.00 85.25 183 SER A CA 1
ATOM 1351 C C . SER A 1 183 ? 21.465 4.252 -13.147 1.00 85.25 183 SER A C 1
ATOM 1353 O O . SER A 1 183 ? 21.271 4.771 -14.250 1.00 85.25 183 SER A O 1
ATOM 1355 N N . PHE A 1 184 ? 20.514 4.111 -12.222 1.00 91.06 184 PHE A N 1
ATOM 1356 C CA . PHE A 1 184 ? 19.147 4.580 -12.333 1.00 91.06 184 PHE A CA 1
ATOM 1357 C C . PHE A 1 184 ? 18.822 5.559 -11.226 1.00 91.06 184 PHE A C 1
ATOM 1359 O O . PHE A 1 184 ? 19.306 5.438 -10.100 1.00 91.06 184 PHE A O 1
ATOM 1366 N N . GLN A 1 185 ? 17.930 6.476 -11.556 1.00 93.94 185 GLN A N 1
ATOM 1367 C CA . GLN A 1 185 ? 17.211 7.308 -10.621 1.00 93.94 185 GLN A CA 1
ATOM 1368 C C . GLN A 1 185 ? 15.746 6.880 -10.650 1.00 93.94 185 GLN A C 1
ATOM 1370 O O . GLN A 1 185 ? 15.198 6.620 -11.720 1.00 93.94 185 GLN A O 1
ATOM 1375 N N . TRP A 1 186 ? 15.137 6.795 -9.477 1.00 94.81 186 TRP A N 1
ATOM 1376 C CA . TRP A 1 186 ? 13.751 6.384 -9.287 1.00 94.81 186 TRP A CA 1
ATOM 1377 C C . TRP A 1 186 ? 12.917 7.567 -8.817 1.00 94.81 186 TRP A C 1
ATOM 1379 O O . TRP A 1 186 ? 13.425 8.394 -8.060 1.00 94.81 186 TRP A O 1
ATOM 1389 N N . ASN A 1 187 ? 11.673 7.653 -9.265 1.00 92.56 187 ASN A N 1
ATOM 1390 C CA . ASN A 1 187 ? 10.696 8.611 -8.767 1.00 92.56 187 ASN A CA 1
ATOM 1391 C C . ASN A 1 187 ? 9.468 7.840 -8.283 1.00 92.56 187 ASN A C 1
ATOM 1393 O O . ASN A 1 187 ? 9.620 6.970 -7.431 1.00 92.56 187 ASN A O 1
ATOM 1397 N N . ASP A 1 188 ? 8.301 8.120 -8.850 1.00 92.94 188 ASP A N 1
ATOM 1398 C CA . ASP A 1 188 ? 7.013 7.664 -8.354 1.00 92.94 188 ASP A CA 1
ATOM 1399 C C . ASP A 1 188 ? 6.947 6.134 -8.290 1.00 92.94 188 ASP A C 1
ATOM 1401 O O . ASP A 1 188 ? 7.229 5.427 -9.259 1.00 92.94 188 ASP A O 1
ATOM 1405 N N . PHE A 1 189 ? 6.596 5.633 -7.113 1.00 94.88 189 PHE A N 1
ATOM 1406 C CA . PHE A 1 189 ? 6.041 4.311 -6.870 1.00 94.88 189 PHE A CA 1
ATOM 1407 C C . PHE A 1 189 ? 4.555 4.533 -6.527 1.00 94.88 189 PHE A C 1
ATOM 1409 O O . PHE A 1 189 ? 3.882 5.353 -7.139 1.00 94.88 189 PHE A O 1
ATOM 1416 N N . SER A 1 190 ? 4.021 3.852 -5.514 1.00 94.62 190 SER A N 1
ATOM 1417 C CA . SER A 1 190 ? 2.660 4.063 -5.023 1.00 94.62 190 SER A CA 1
ATOM 1418 C C . SER A 1 190 ? 2.573 5.118 -3.922 1.00 94.62 190 SER A C 1
ATOM 1420 O O . SER A 1 190 ? 3.522 5.341 -3.163 1.00 94.62 190 SER A O 1
ATOM 1422 N N . ASN A 1 191 ? 1.362 5.648 -3.741 1.00 93.19 191 ASN A N 1
ATOM 1423 C CA . ASN A 1 191 ? 0.978 6.405 -2.556 1.00 93.19 191 ASN A CA 1
ATOM 1424 C C . ASN A 1 191 ? 0.791 5.529 -1.293 1.00 93.19 191 ASN A C 1
ATOM 1426 O O . ASN A 1 191 ? 0.874 4.293 -1.345 1.00 93.19 191 ASN A O 1
ATOM 1430 N N . MET A 1 192 ? 0.551 6.156 -0.132 1.00 94.06 192 MET A N 1
ATOM 1431 C CA . MET A 1 192 ? 0.314 5.430 1.122 1.00 94.06 192 MET A CA 1
ATOM 1432 C C . MET A 1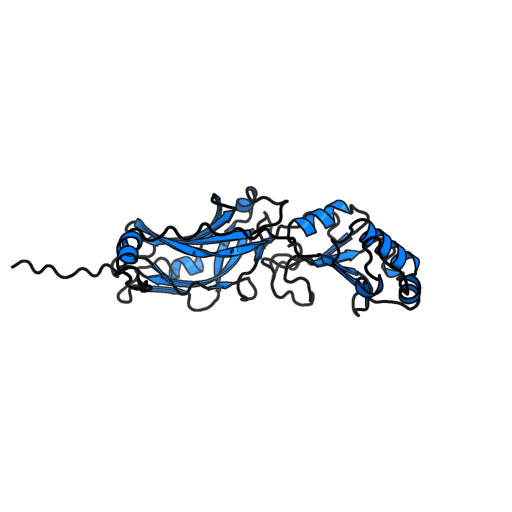 192 ? -0.932 4.543 1.025 1.00 94.06 192 MET A C 1
ATOM 1434 O O . MET A 1 192 ? -2.033 5.033 0.815 1.00 94.06 192 MET A O 1
ATOM 1438 N N . ASN A 1 193 ? -0.760 3.246 1.304 1.00 94.25 193 ASN A N 1
ATOM 1439 C CA . ASN A 1 193 ? -1.776 2.190 1.186 1.00 94.25 193 ASN A CA 1
ATOM 1440 C C . ASN A 1 193 ? -2.264 1.896 -0.243 1.00 94.25 193 ASN A C 1
ATOM 1442 O O . ASN A 1 193 ? -3.241 1.156 -0.401 1.00 94.25 193 ASN A O 1
ATOM 1446 N N . GLY A 1 194 ? -1.561 2.382 -1.267 1.00 89.81 194 GLY A N 1
ATOM 1447 C CA . GLY A 1 194 ? -2.019 2.237 -2.643 1.00 89.81 194 GLY A CA 1
ATOM 1448 C C . GLY A 1 194 ? -3.309 2.993 -2.923 1.00 89.81 194 GLY A C 1
ATOM 1449 O O . GLY A 1 194 ? -3.738 3.839 -2.144 1.00 89.81 194 GLY A O 1
ATOM 1450 N N . GLY A 1 195 ? -3.941 2.648 -4.041 1.00 83.06 195 GLY A N 1
ATOM 1451 C CA . GLY A 1 195 ? -5.154 3.318 -4.494 1.00 83.06 195 GLY A CA 1
ATOM 1452 C C . GLY A 1 195 ? -4.880 4.395 -5.538 1.00 83.06 195 GLY A C 1
ATOM 1453 O O . GLY A 1 195 ? -3.875 4.367 -6.252 1.00 83.06 195 GLY A O 1
ATOM 1454 N N . PHE A 1 196 ? -5.847 5.285 -5.725 1.00 79.50 196 PHE A N 1
ATOM 1455 C CA . PHE A 1 196 ? -5.781 6.272 -6.791 1.00 79.50 196 PHE A CA 1
ATOM 1456 C C . PHE A 1 196 ? -4.726 7.338 -6.490 1.00 79.50 196 PHE A C 1
ATOM 1458 O O . PHE A 1 196 ? -4.832 8.087 -5.529 1.00 79.50 196 PHE A O 1
ATOM 1465 N N . PHE A 1 197 ? -3.747 7.450 -7.381 1.00 75.69 197 PHE A N 1
ATOM 1466 C CA . PHE A 1 197 ? -2.709 8.464 -7.312 1.00 75.69 197 PHE A CA 1
ATOM 1467 C C . PHE A 1 197 ? -2.937 9.459 -8.458 1.00 75.69 197 PHE A C 1
ATOM 1469 O O . PHE A 1 197 ? -2.843 9.093 -9.636 1.00 75.69 197 PHE A O 1
ATOM 1476 N N . VAL A 1 198 ? -3.353 10.687 -8.119 1.00 67.00 198 VAL A N 1
ATOM 1477 C CA . VAL A 1 198 ? -3.654 11.751 -9.097 1.00 67.00 198 VAL A CA 1
ATOM 1478 C C . VAL A 1 198 ? -2.427 11.960 -9.987 1.00 67.00 198 VAL A C 1
ATOM 1480 O O . VAL A 1 198 ? -1.326 12.036 -9.476 1.00 67.00 198 VAL A O 1
ATOM 1483 N N . ASP A 1 199 ? -2.619 12.009 -11.308 1.00 66.06 199 ASP A N 1
ATOM 1484 C CA . ASP A 1 199 ? -1.576 12.138 -12.346 1.00 66.06 199 ASP A CA 1
ATOM 1485 C C . ASP A 1 199 ? -0.630 10.932 -12.556 1.00 66.06 199 ASP A C 1
ATOM 1487 O O . ASP A 1 199 ? 0.008 10.843 -13.605 1.00 66.06 199 ASP A O 1
ATOM 1491 N N . HIS A 1 200 ? -0.667 9.917 -11.687 1.00 69.81 200 HIS A N 1
ATOM 1492 C CA . HIS A 1 200 ? 0.227 8.748 -11.720 1.00 69.81 200 HIS A CA 1
ATOM 1493 C C . HIS A 1 200 ? -0.541 7.439 -11.989 1.00 69.81 200 HIS A C 1
ATOM 1495 O O . HIS A 1 200 ? -0.532 6.480 -11.209 1.00 69.81 200 HIS A O 1
ATOM 1501 N N . LYS A 1 201 ? -1.260 7.380 -13.121 1.00 74.81 201 LYS A N 1
ATOM 1502 C CA . LYS A 1 201 ? -2.013 6.174 -13.522 1.00 74.81 201 LYS A CA 1
ATOM 1503 C C . LYS A 1 201 ? -1.082 4.959 -13.627 1.00 74.81 201 LYS A C 1
ATOM 1505 O O . LYS A 1 201 ? -0.093 5.007 -14.342 1.00 74.81 201 LYS A O 1
ATOM 1510 N N . GLY A 1 202 ? -1.461 3.856 -12.978 1.00 83.38 202 GLY A N 1
ATOM 1511 C CA . GLY A 1 202 ? -0.699 2.598 -12.985 1.00 83.38 202 GLY A CA 1
ATOM 1512 C C . GLY A 1 202 ? 0.107 2.341 -11.710 1.00 83.38 202 GLY A C 1
ATOM 1513 O O . GLY A 1 202 ? 0.576 1.225 -11.508 1.00 83.38 202 GLY A O 1
ATOM 1514 N N . HIS A 1 203 ? 0.201 3.318 -10.807 1.00 91.94 203 HIS A N 1
ATOM 1515 C CA . HIS A 1 203 ? 0.971 3.210 -9.563 1.00 91.94 203 HIS A CA 1
ATOM 1516 C C . HIS A 1 203 ? 0.188 2.705 -8.344 1.00 91.94 203 HIS A C 1
ATOM 1518 O O . HIS A 1 203 ? 0.741 2.570 -7.261 1.00 91.94 203 HIS A O 1
ATOM 1524 N N . SER A 1 204 ? -1.082 2.341 -8.509 1.00 90.75 204 SER A N 1
ATOM 1525 C CA . SER A 1 204 ? -2.021 2.089 -7.404 1.00 90.75 204 SER A CA 1
ATOM 1526 C C . SER A 1 204 ? -1.764 0.841 -6.555 1.00 90.75 204 SER A C 1
ATOM 1528 O O . SER A 1 204 ? -2.455 0.623 -5.560 1.00 90.75 204 SER A O 1
ATOM 1530 N N . GLU A 1 205 ? -0.850 -0.034 -6.975 1.00 92.62 205 GLU A N 1
ATOM 1531 C CA . GLU A 1 205 ? -0.674 -1.365 -6.375 1.00 92.62 205 GLU A CA 1
ATOM 1532 C C . GLU A 1 205 ? 0.717 -1.586 -5.770 1.00 92.62 205 GLU A C 1
ATOM 1534 O O . GLU A 1 205 ? 1.018 -2.675 -5.277 1.00 92.62 205 GLU A O 1
ATOM 1539 N N . GLY A 1 206 ? 1.596 -0.581 -5.843 1.00 94.44 206 GLY A N 1
ATOM 1540 C CA . GLY A 1 206 ? 2.999 -0.740 -5.461 1.00 94.44 206 GLY A CA 1
ATOM 1541 C C . GLY A 1 206 ? 3.764 -1.749 -6.324 1.00 94.44 206 GLY A C 1
ATOM 1542 O O . GLY A 1 206 ? 4.778 -2.283 -5.879 1.00 94.44 206 GLY A O 1
ATOM 1543 N N . LEU A 1 207 ? 3.261 -2.043 -7.528 1.00 95.12 207 LEU A N 1
ATOM 1544 C CA . LEU A 1 207 ? 3.868 -2.927 -8.531 1.00 95.12 207 LEU A CA 1
ATOM 1545 C C . LEU A 1 207 ? 4.517 -2.161 -9.683 1.00 95.12 207 LEU A C 1
ATOM 1547 O O . LEU A 1 207 ? 4.975 -2.775 -10.644 1.00 95.12 207 LEU A O 1
ATOM 1551 N N . SER A 1 208 ? 4.567 -0.842 -9.575 1.00 94.31 208 SER A N 1
ATOM 1552 C CA . SER A 1 208 ? 5.014 0.042 -10.636 1.00 94.31 208 SER A CA 1
ATOM 1553 C C . SER A 1 208 ? 6.018 1.048 -10.102 1.00 94.31 208 SER A C 1
ATOM 1555 O O . SER A 1 208 ? 6.064 1.295 -8.893 1.00 94.31 208 SER A O 1
ATOM 1557 N N . ILE A 1 209 ? 6.865 1.552 -10.994 1.00 94.50 209 ILE A N 1
ATOM 1558 C CA . ILE A 1 209 ? 7.923 2.499 -10.653 1.00 94.50 209 ILE A CA 1
ATOM 1559 C C . ILE A 1 209 ? 8.331 3.319 -11.878 1.00 94.50 209 ILE A C 1
ATOM 1561 O O . ILE A 1 209 ? 8.594 2.760 -12.947 1.00 94.50 209 ILE A O 1
ATOM 1565 N N . ASP A 1 210 ? 8.437 4.633 -11.701 1.00 94.81 210 ASP A N 1
ATOM 1566 C CA . ASP A 1 210 ? 8.974 5.546 -12.703 1.00 94.81 210 ASP A CA 1
ATOM 1567 C C . ASP A 1 210 ? 10.477 5.716 -12.515 1.00 94.81 210 ASP A C 1
ATOM 1569 O O . ASP A 1 210 ? 10.987 5.905 -11.407 1.00 94.81 210 ASP A O 1
ATOM 1573 N N . GLY A 1 211 ? 11.209 5.630 -13.621 1.00 94.06 211 GLY A N 1
ATOM 1574 C CA . GLY A 1 211 ? 12.659 5.622 -13.616 1.00 94.06 211 GLY A CA 1
ATOM 1575 C C . GLY A 1 211 ? 13.286 6.452 -14.719 1.00 94.06 211 GLY A C 1
ATOM 1576 O O . GLY A 1 211 ? 12.705 6.741 -15.765 1.00 94.06 211 GLY A O 1
ATOM 1577 N N . LEU A 1 212 ? 14.543 6.803 -14.480 1.00 93.25 212 LEU A N 1
ATOM 1578 C CA . LEU A 1 212 ? 15.404 7.510 -15.408 1.00 93.25 212 LEU A CA 1
ATOM 1579 C C . LEU A 1 212 ? 16.814 6.920 -15.338 1.00 93.25 212 LEU A C 1
ATOM 1581 O O . LEU A 1 212 ? 17.321 6.612 -14.266 1.00 93.25 212 LEU A O 1
ATOM 1585 N N . PHE A 1 213 ? 17.485 6.803 -16.480 1.00 93.19 213 PHE A N 1
ATOM 1586 C CA . PHE A 1 213 ? 18.924 6.542 -16.531 1.00 93.19 213 PHE A CA 1
ATOM 1587 C C . PHE A 1 213 ? 19.623 7.564 -17.429 1.00 93.19 213 PHE A C 1
ATOM 1589 O O . PHE A 1 213 ? 18.998 8.229 -18.263 1.00 93.19 213 PHE A O 1
ATOM 1596 N N . ALA A 1 214 ? 20.940 7.695 -17.269 1.00 92.50 214 ALA A N 1
ATOM 1597 C CA . ALA A 1 214 ? 21.733 8.665 -18.017 1.00 92.50 214 ALA A CA 1
ATOM 1598 C C . ALA A 1 214 ? 21.557 8.497 -19.539 1.00 92.50 214 ALA A C 1
ATOM 1600 O O . ALA A 1 214 ? 21.787 7.426 -20.095 1.00 92.50 214 ALA A O 1
ATOM 1601 N N . GLY A 1 215 ? 21.157 9.576 -20.218 1.00 92.62 215 GLY A N 1
ATOM 1602 C CA . GLY A 1 215 ? 20.961 9.587 -21.671 1.00 92.62 215 GLY A CA 1
ATOM 1603 C C . GLY A 1 215 ? 19.593 9.093 -22.157 1.00 92.62 215 GLY A C 1
ATOM 1604 O O . GLY A 1 215 ? 19.350 9.153 -23.365 1.00 92.62 215 GLY A O 1
ATOM 1605 N N . TYR A 1 216 ? 18.688 8.678 -21.262 1.00 94.50 216 TYR A N 1
ATOM 1606 C CA . TYR A 1 216 ? 17.327 8.238 -21.603 1.00 94.50 216 TYR A CA 1
ATOM 1607 C C . TYR A 1 216 ? 16.594 9.219 -22.534 1.00 94.50 216 TYR A C 1
ATOM 1609 O O . TYR A 1 216 ? 16.069 8.819 -23.574 1.00 94.50 216 TYR A O 1
ATOM 1617 N N . THR A 1 217 ? 16.648 10.521 -22.231 1.00 93.75 217 THR A N 1
ATOM 1618 C CA . THR A 1 217 ? 15.945 11.583 -22.976 1.00 93.75 217 THR A CA 1
ATOM 1619 C C . THR A 1 217 ? 16.385 11.718 -24.437 1.00 93.75 217 THR A C 1
ATOM 1621 O O . THR A 1 217 ? 15.626 12.240 -25.256 1.00 93.75 217 THR A O 1
ATOM 1624 N N . SER A 1 218 ? 17.565 11.191 -24.803 1.00 93.81 218 SER A N 1
ATOM 1625 C CA . SER A 1 218 ? 18.003 11.112 -26.207 1.00 93.81 218 SER A CA 1
ATOM 1626 C C . SER A 1 218 ? 17.079 10.240 -27.056 1.00 93.81 218 SER A C 1
ATOM 1628 O O . SER A 1 218 ? 17.010 10.418 -28.272 1.00 93.81 218 SER A O 1
ATOM 1630 N N . ARG A 1 219 ? 16.381 9.296 -26.411 1.00 90.81 219 ARG A N 1
ATOM 1631 C CA . ARG A 1 219 ? 15.388 8.404 -27.002 1.00 90.81 219 ARG A CA 1
ATOM 1632 C C . ARG A 1 219 ? 15.840 7.797 -28.337 1.00 90.81 219 ARG A C 1
ATOM 1634 O O . ARG A 1 219 ? 15.119 7.813 -29.341 1.00 90.81 219 ARG A O 1
ATOM 1641 N N . SER A 1 220 ? 17.079 7.311 -28.335 1.00 94.62 220 SER A N 1
ATOM 1642 C CA . SER A 1 220 ? 17.793 6.774 -29.492 1.00 94.62 220 SER A CA 1
ATOM 1643 C C . SER A 1 220 ? 17.711 5.244 -29.571 1.00 94.62 220 SER A C 1
ATOM 1645 O O . SER A 1 220 ? 17.277 4.571 -28.638 1.00 94.62 220 SER A O 1
ATOM 1647 N N . ALA A 1 221 ? 18.203 4.661 -30.668 1.00 95.06 221 ALA A N 1
ATOM 1648 C CA . ALA A 1 221 ? 18.332 3.207 -30.793 1.00 95.06 221 ALA A CA 1
ATOM 1649 C C . ALA A 1 221 ? 19.220 2.582 -29.694 1.00 95.06 221 ALA A C 1
ATOM 1651 O O . ALA A 1 221 ? 18.986 1.446 -29.282 1.00 95.06 221 ALA A O 1
ATOM 1652 N N . ALA A 1 222 ? 20.217 3.323 -29.194 1.00 95.69 222 ALA A N 1
ATOM 1653 C CA . ALA A 1 222 ? 21.071 2.876 -28.095 1.00 95.69 222 ALA A CA 1
ATOM 1654 C C . ALA A 1 222 ? 20.302 2.805 -26.765 1.00 95.69 222 ALA A C 1
ATOM 1656 O O . ALA A 1 222 ? 20.466 1.840 -26.024 1.00 95.69 222 ALA A O 1
ATOM 1657 N N . VAL A 1 223 ? 19.410 3.771 -26.508 1.00 95.12 223 VAL A N 1
ATOM 1658 C CA . VAL A 1 223 ? 18.505 3.762 -25.343 1.00 95.12 223 VAL A CA 1
ATOM 1659 C C . VAL A 1 223 ? 17.576 2.548 -25.400 1.00 95.12 223 VAL A C 1
ATOM 1661 O O . VAL A 1 223 ? 17.465 1.819 -24.417 1.00 95.12 223 VAL A O 1
ATOM 1664 N N . ALA A 1 224 ? 16.998 2.257 -26.571 1.00 95.44 224 ALA A N 1
ATOM 1665 C CA . ALA A 1 224 ? 16.184 1.057 -26.780 1.00 95.44 224 ALA A CA 1
ATOM 1666 C C . ALA A 1 224 ? 16.959 -0.234 -26.459 1.00 95.44 224 ALA A C 1
ATOM 1668 O O . ALA A 1 224 ? 16.454 -1.130 -25.785 1.00 95.44 224 ALA A O 1
ATOM 1669 N N . GLN A 1 225 ? 18.208 -0.331 -26.929 1.00 95.25 225 GLN A N 1
ATOM 1670 C CA . GLN A 1 225 ? 19.051 -1.495 -26.664 1.00 95.25 225 GLN A CA 1
ATOM 1671 C C . GLN A 1 225 ? 19.408 -1.616 -25.179 1.00 95.25 225 GLN A C 1
ATOM 1673 O O . GLN A 1 225 ? 19.437 -2.724 -24.648 1.00 95.25 225 GLN A O 1
ATOM 1678 N N . GLN A 1 226 ? 19.647 -0.495 -24.500 1.00 93.56 226 GLN A N 1
ATOM 1679 C CA . GLN A 1 226 ? 19.896 -0.479 -23.065 1.00 93.56 226 GLN A CA 1
ATOM 1680 C C . GLN A 1 226 ? 18.685 -1.006 -22.280 1.00 93.56 226 GLN A C 1
ATOM 1682 O O . GLN A 1 226 ? 18.874 -1.842 -21.401 1.00 93.56 226 GLN A O 1
ATOM 1687 N N . MET A 1 227 ? 17.456 -0.623 -22.644 1.00 93.00 227 MET A N 1
ATOM 1688 C CA . MET A 1 227 ? 16.238 -1.176 -22.031 1.00 93.00 227 MET A CA 1
ATOM 1689 C C . MET A 1 227 ? 16.098 -2.679 -22.250 1.00 93.00 227 MET A C 1
ATOM 1691 O O . MET A 1 227 ? 15.815 -3.410 -21.307 1.00 93.00 227 MET A O 1
ATOM 1695 N N . ILE A 1 228 ? 16.336 -3.158 -23.475 1.00 95.06 228 ILE A N 1
ATOM 1696 C CA . ILE A 1 228 ? 16.315 -4.596 -23.778 1.00 95.06 228 ILE A CA 1
ATOM 1697 C C . ILE A 1 228 ? 17.303 -5.339 -22.872 1.00 95.06 228 ILE A C 1
ATOM 1699 O O . ILE A 1 228 ? 16.938 -6.332 -22.249 1.00 95.06 228 ILE A O 1
ATOM 1703 N N . ASN A 1 229 ? 18.531 -4.829 -22.746 1.00 93.00 229 ASN A N 1
ATOM 1704 C CA . ASN A 1 229 ? 19.551 -5.437 -21.893 1.00 93.00 229 ASN A CA 1
ATOM 1705 C C . ASN A 1 229 ? 19.119 -5.468 -20.416 1.00 93.00 229 ASN A C 1
ATOM 1707 O O . ASN A 1 229 ? 19.371 -6.451 -19.723 1.00 93.00 229 ASN A O 1
ATOM 1711 N N . GLN A 1 230 ? 18.452 -4.414 -19.937 1.00 88.94 230 GLN A N 1
ATOM 1712 C CA . GLN A 1 230 ? 17.936 -4.339 -18.568 1.00 88.94 230 GLN A CA 1
ATOM 1713 C C . GLN A 1 230 ? 16.831 -5.372 -18.334 1.00 88.94 230 GLN A C 1
ATOM 1715 O O . GLN A 1 230 ? 16.911 -6.137 -17.376 1.00 88.94 230 GLN A O 1
ATOM 1720 N N . ILE A 1 231 ? 15.855 -5.459 -19.240 1.00 92.19 231 ILE A N 1
ATOM 1721 C CA . ILE A 1 231 ? 14.776 -6.453 -19.164 1.00 92.19 231 ILE A CA 1
ATOM 1722 C C . ILE A 1 231 ? 15.361 -7.872 -19.169 1.00 92.19 231 ILE A C 1
ATOM 1724 O O . ILE A 1 231 ? 14.983 -8.699 -18.342 1.00 92.19 231 ILE A O 1
ATOM 1728 N N . ASN A 1 232 ? 16.339 -8.136 -20.036 1.00 93.38 232 ASN A N 1
ATOM 1729 C CA . ASN A 1 232 ? 17.014 -9.430 -20.118 1.00 93.38 232 ASN A CA 1
ATOM 1730 C C . ASN A 1 232 ? 17.828 -9.779 -18.862 1.00 93.38 232 ASN A C 1
ATOM 1732 O O . ASN A 1 232 ? 17.900 -10.947 -18.492 1.00 93.38 232 ASN A O 1
ATOM 1736 N N . SER A 1 233 ? 18.410 -8.792 -18.170 1.00 89.69 233 SER A N 1
ATOM 1737 C CA . SER A 1 233 ? 19.100 -9.026 -16.888 1.00 89.69 233 SER A CA 1
ATOM 1738 C C . SER A 1 233 ? 18.154 -9.374 -15.731 1.00 89.69 233 SER A C 1
ATOM 1740 O O . SER A 1 233 ? 18.598 -9.849 -14.686 1.00 89.69 233 SER A O 1
ATOM 1742 N N . LEU A 1 234 ? 16.852 -9.155 -15.924 1.00 85.38 234 LEU A N 1
ATOM 1743 C CA . LEU A 1 234 ? 15.786 -9.351 -14.944 1.00 85.38 234 LEU A CA 1
ATOM 1744 C C . LEU A 1 234 ? 14.656 -10.186 -15.567 1.00 85.38 234 LEU A C 1
ATOM 1746 O O . LEU A 1 234 ? 13.495 -9.747 -15.593 1.00 85.38 234 LEU A O 1
ATOM 1750 N N . PRO A 1 235 ? 14.981 -11.373 -16.115 1.00 75.81 235 PRO A N 1
ATOM 1751 C CA . PRO A 1 235 ? 14.065 -12.105 -16.974 1.00 75.81 235 PRO A CA 1
ATOM 1752 C C . PRO A 1 235 ? 12.782 -12.415 -16.209 1.00 75.81 235 PRO A C 1
ATOM 1754 O O . PRO A 1 235 ? 12.826 -12.793 -15.036 1.00 75.81 235 PRO A O 1
ATOM 1757 N N . SER A 1 236 ? 11.632 -12.250 -16.865 1.00 80.38 236 SER A N 1
ATOM 1758 C CA . SER A 1 236 ? 10.290 -12.456 -16.298 1.00 80.38 236 SER A CA 1
ATOM 1759 C C . SER A 1 236 ? 9.884 -11.595 -15.087 1.00 80.38 236 SER A C 1
ATOM 1761 O O . SER A 1 236 ? 8.776 -11.773 -14.588 1.00 80.38 236 SER A O 1
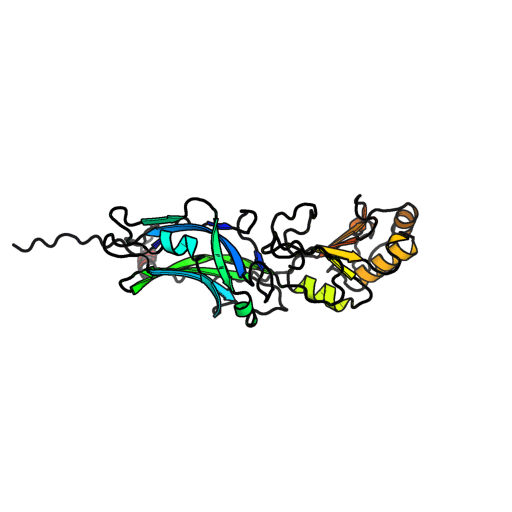ATOM 1763 N N . MET A 1 237 ? 10.700 -10.644 -14.616 1.00 87.75 237 MET A N 1
ATOM 1764 C CA . MET A 1 237 ? 10.307 -9.748 -13.516 1.00 87.75 237 MET A CA 1
ATOM 1765 C C . MET A 1 237 ? 9.565 -8.511 -14.030 1.00 87.75 237 MET A C 1
ATOM 1767 O O . MET A 1 237 ? 8.489 -8.182 -13.537 1.00 87.75 237 MET A O 1
ATOM 1771 N N . ILE A 1 238 ? 10.116 -7.854 -15.052 1.00 92.19 238 ILE A N 1
ATOM 1772 C CA . ILE A 1 238 ? 9.491 -6.691 -15.690 1.00 92.19 238 ILE A CA 1
ATOM 1773 C C . ILE A 1 238 ? 8.399 -7.182 -16.646 1.00 92.19 238 ILE A C 1
ATOM 1775 O O . ILE A 1 238 ? 8.682 -7.896 -17.618 1.00 92.19 238 ILE A O 1
ATOM 1779 N N . ARG A 1 239 ? 7.149 -6.802 -16.366 1.00 93.12 239 ARG A N 1
ATOM 1780 C CA . ARG A 1 239 ? 5.959 -7.146 -17.152 1.00 93.12 239 ARG A CA 1
ATOM 1781 C C . ARG A 1 239 ? 5.847 -6.257 -18.382 1.00 93.12 239 ARG A C 1
ATOM 1783 O O . ARG A 1 239 ? 5.768 -6.787 -19.488 1.00 93.12 239 ARG A O 1
ATOM 1790 N N . MET A 1 240 ? 5.867 -4.942 -18.177 1.00 94.62 240 MET A N 1
ATOM 1791 C CA . MET A 1 240 ? 5.768 -3.922 -19.222 1.00 94.62 240 MET A CA 1
ATOM 1792 C C . MET A 1 240 ? 6.708 -2.756 -18.921 1.00 94.62 240 MET A C 1
ATOM 1794 O O . MET A 1 240 ? 7.062 -2.503 -17.769 1.00 94.62 240 MET A O 1
ATOM 1798 N N . VAL A 1 241 ? 7.105 -2.058 -19.978 1.00 95.12 241 VAL A N 1
ATOM 1799 C CA . VAL A 1 241 ? 7.889 -0.828 -19.938 1.00 95.12 241 VAL A CA 1
ATOM 1800 C C . VAL A 1 241 ? 7.186 0.203 -20.812 1.00 95.12 241 VAL A C 1
ATOM 1802 O O . VAL A 1 241 ? 7.164 0.043 -22.033 1.00 95.12 241 VAL A O 1
ATOM 1805 N N . TYR A 1 242 ? 6.619 1.251 -20.217 1.00 95.38 242 TYR A N 1
ATOM 1806 C CA . TYR A 1 242 ? 6.003 2.335 -20.983 1.00 95.38 242 TYR A CA 1
ATOM 1807 C C . TYR A 1 242 ? 7.002 3.454 -21.246 1.00 95.38 242 TYR A C 1
ATOM 1809 O O . TYR A 1 242 ? 7.731 3.901 -20.357 1.00 95.38 242 TYR A O 1
ATOM 1817 N N . VAL A 1 243 ? 7.037 3.886 -22.502 1.00 95.50 243 VAL A N 1
ATOM 1818 C CA . VAL A 1 243 ? 7.957 4.898 -23.027 1.00 95.50 243 VAL A CA 1
ATOM 1819 C C . VAL A 1 243 ? 7.265 5.676 -24.139 1.00 95.50 243 VAL A C 1
ATOM 1821 O O . VAL A 1 243 ? 6.422 5.132 -24.844 1.00 95.50 243 VAL A O 1
ATOM 1824 N N . THR A 1 244 ? 7.640 6.932 -24.373 1.00 95.62 244 THR A N 1
ATOM 1825 C CA . THR A 1 244 ? 7.211 7.633 -25.595 1.00 95.62 244 THR A CA 1
ATOM 1826 C C . THR A 1 244 ? 8.182 7.317 -26.729 1.00 95.62 244 THR A C 1
ATOM 1828 O O . THR A 1 244 ? 9.301 7.851 -26.769 1.00 95.62 244 THR A O 1
ATOM 1831 N N . LEU A 1 245 ? 7.763 6.453 -27.658 1.00 94.31 245 LEU A N 1
ATOM 1832 C CA . LEU A 1 245 ? 8.625 5.963 -28.728 1.00 94.31 245 LEU A CA 1
ATOM 1833 C C . LEU A 1 245 ? 8.944 7.044 -29.770 1.00 94.31 245 LEU A C 1
ATOM 1835 O O . LEU A 1 245 ? 8.168 7.946 -30.077 1.00 94.31 245 LEU A O 1
ATOM 1839 N N . THR A 1 246 ? 10.128 6.911 -30.360 1.00 95.44 246 THR A N 1
ATOM 1840 C CA . THR A 1 246 ? 10.565 7.628 -31.564 1.00 95.44 246 THR A CA 1
ATOM 1841 C C . THR A 1 246 ? 10.724 6.623 -32.703 1.00 95.44 246 THR A C 1
ATOM 1843 O O . THR A 1 246 ? 10.849 5.421 -32.459 1.00 95.44 246 THR A O 1
ATOM 1846 N N . SER A 1 247 ? 10.816 7.081 -33.954 1.00 95.75 247 SER A N 1
ATOM 1847 C CA . SER A 1 247 ? 11.089 6.178 -35.085 1.00 95.75 247 SER A CA 1
ATOM 1848 C C . SER A 1 247 ? 12.408 5.408 -34.922 1.00 95.75 247 SER A C 1
ATOM 1850 O O . SER A 1 247 ? 12.500 4.249 -35.320 1.00 95.75 247 SER A O 1
ATOM 1852 N N . ALA A 1 248 ? 13.413 6.017 -34.278 1.00 93.50 248 ALA A N 1
ATOM 1853 C CA . ALA A 1 248 ? 14.674 5.353 -33.954 1.00 93.50 248 ALA A CA 1
ATOM 1854 C C . ALA A 1 248 ? 14.492 4.227 -32.921 1.00 93.50 248 ALA A C 1
ATOM 1856 O O . ALA A 1 248 ? 15.048 3.146 -33.104 1.00 93.50 248 ALA A O 1
ATOM 1857 N N . HIS A 1 249 ? 13.691 4.446 -31.871 1.00 91.50 249 HIS A N 1
ATOM 1858 C CA . HIS A 1 249 ? 13.329 3.382 -30.929 1.00 91.50 249 HIS A CA 1
ATOM 1859 C C . HIS A 1 249 ? 12.550 2.259 -31.606 1.00 91.50 249 HIS A C 1
ATOM 1861 O O . HIS A 1 249 ? 12.914 1.097 -31.456 1.00 91.50 249 HIS A O 1
ATOM 1867 N N . GLN A 1 250 ? 11.503 2.602 -32.364 1.00 94.38 250 GLN A N 1
ATOM 1868 C CA . GLN A 1 250 ? 10.644 1.631 -33.045 1.00 94.38 250 GLN A CA 1
ATOM 1869 C C . GLN A 1 250 ? 11.468 0.722 -33.961 1.00 94.38 250 GLN A C 1
ATOM 1871 O O . GLN A 1 250 ? 11.363 -0.500 -33.870 1.00 94.38 250 GLN A O 1
ATOM 1876 N N . GLY A 1 251 ? 12.359 1.301 -34.774 1.00 95.38 251 GLY A N 1
ATOM 1877 C CA . GLY A 1 251 ? 13.277 0.531 -35.614 1.00 95.38 251 GLY A CA 1
ATOM 1878 C C . GLY A 1 251 ? 14.241 -0.352 -34.815 1.00 95.38 251 GLY A C 1
ATOM 1879 O O . GLY A 1 251 ? 14.582 -1.444 -35.260 1.00 95.38 251 GLY A O 1
ATOM 1880 N N . ALA A 1 252 ? 14.654 0.082 -33.621 1.00 95.31 252 ALA A N 1
ATOM 1881 C CA . ALA A 1 252 ? 15.578 -0.661 -32.770 1.00 95.31 252 ALA A CA 1
ATOM 1882 C C . ALA A 1 252 ? 14.932 -1.822 -31.997 1.00 95.31 252 ALA A C 1
ATOM 1884 O O . ALA A 1 252 ? 15.661 -2.736 -31.609 1.00 95.31 252 ALA A O 1
ATOM 1885 N N . ILE A 1 253 ? 13.616 -1.801 -31.761 1.00 96.31 253 ILE A N 1
ATOM 1886 C CA . ILE A 1 253 ? 12.890 -2.879 -31.062 1.00 96.31 253 ILE A CA 1
ATOM 1887 C C . ILE A 1 253 ? 12.158 -3.833 -32.015 1.00 96.31 253 ILE A C 1
ATOM 1889 O O . ILE A 1 253 ? 11.868 -4.971 -31.643 1.00 96.31 253 ILE A O 1
ATOM 1893 N N . ALA A 1 254 ? 11.866 -3.397 -33.244 1.00 96.25 254 ALA A N 1
ATOM 1894 C CA . ALA A 1 254 ? 11.117 -4.179 -34.220 1.00 96.25 254 ALA A CA 1
ATOM 1895 C C . ALA A 1 254 ? 11.785 -5.532 -34.520 1.00 96.25 254 ALA A C 1
ATOM 1897 O O . ALA A 1 254 ? 12.981 -5.615 -34.795 1.00 96.25 254 ALA A O 1
ATOM 1898 N N . GLY A 1 255 ? 10.992 -6.607 -34.472 1.00 95.56 255 GLY A N 1
ATOM 1899 C CA . GLY A 1 255 ? 11.444 -7.968 -34.782 1.00 95.56 255 GLY A CA 1
ATOM 1900 C C . GLY A 1 255 ? 12.378 -8.604 -33.745 1.00 95.56 255 GLY A C 1
ATOM 1901 O O . GLY A 1 255 ? 12.809 -9.738 -33.948 1.00 95.56 255 GLY A O 1
ATOM 1902 N N . LYS A 1 256 ? 12.688 -7.919 -32.636 1.00 97.25 256 LYS A N 1
ATOM 1903 C CA . LYS A 1 256 ? 13.516 -8.473 -31.561 1.00 97.25 256 LYS A CA 1
ATOM 1904 C C . LYS A 1 256 ? 12.697 -9.303 -30.576 1.00 97.25 256 LYS A C 1
ATOM 1906 O O . LYS A 1 256 ? 11.515 -9.052 -30.337 1.00 97.25 256 LYS A O 1
ATOM 1911 N N . THR A 1 257 ? 13.376 -10.268 -29.970 1.00 97.19 257 THR A N 1
ATOM 1912 C CA . THR A 1 257 ? 12.855 -11.142 -28.915 1.00 97.19 257 THR A CA 1
ATOM 1913 C C . THR A 1 257 ? 13.766 -11.013 -27.698 1.00 97.19 257 THR A C 1
ATOM 1915 O O . THR A 1 257 ? 14.980 -10.897 -27.859 1.00 97.19 257 THR A O 1
ATOM 1918 N N . LEU A 1 258 ? 13.171 -10.965 -26.510 1.00 96.50 258 LEU A N 1
ATOM 1919 C CA . LEU A 1 258 ? 13.861 -10.970 -25.222 1.00 96.50 258 LEU A CA 1
ATOM 1920 C C . LEU A 1 258 ? 14.410 -12.369 -24.912 1.00 96.50 258 LEU A C 1
ATOM 1922 O O . LEU A 1 258 ? 13.977 -13.361 -25.501 1.00 96.50 258 LEU A O 1
ATOM 1926 N N . ASP A 1 259 ? 15.320 -12.461 -23.946 1.00 95.38 259 ASP A N 1
ATOM 1927 C CA . ASP A 1 259 ? 15.950 -13.735 -23.563 1.00 95.38 259 ASP A CA 1
ATOM 1928 C C . ASP A 1 259 ? 14.936 -14.727 -22.964 1.00 95.38 259 ASP A C 1
ATOM 1930 O O . ASP A 1 259 ? 15.135 -15.939 -23.022 1.00 95.38 259 ASP A O 1
ATOM 1934 N N . ASP A 1 260 ? 13.812 -14.223 -22.442 1.00 93.12 260 ASP A N 1
ATOM 1935 C CA . ASP A 1 260 ? 12.685 -15.020 -21.943 1.00 93.12 260 ASP A CA 1
ATOM 1936 C C . ASP A 1 260 ? 11.649 -15.393 -23.026 1.00 93.12 260 ASP A C 1
ATOM 1938 O O . ASP A 1 260 ? 10.599 -15.961 -22.722 1.00 93.12 260 ASP A O 1
ATOM 1942 N N . GLY A 1 261 ? 11.938 -15.100 -24.298 1.00 95.12 261 GLY A N 1
ATOM 1943 C CA . GLY A 1 261 ? 11.121 -15.490 -25.449 1.00 95.12 261 GLY A CA 1
ATOM 1944 C C . GLY A 1 261 ? 9.966 -14.541 -25.782 1.00 95.12 261 GLY A C 1
ATOM 1945 O O . GLY A 1 261 ? 9.305 -14.731 -26.806 1.00 95.12 261 GLY A O 1
ATOM 1946 N N . ARG A 1 262 ? 9.716 -13.503 -24.974 1.00 95.81 262 ARG A N 1
ATOM 1947 C CA . ARG A 1 262 ? 8.717 -12.470 -25.293 1.00 95.81 262 ARG A CA 1
ATOM 1948 C C . ARG A 1 262 ? 9.200 -11.581 -26.437 1.00 95.81 262 ARG A C 1
ATOM 1950 O O . ARG A 1 262 ? 10.386 -11.271 -26.541 1.00 95.81 262 ARG A O 1
ATOM 1957 N N . ARG A 1 263 ? 8.288 -11.104 -27.288 1.00 96.88 263 ARG A N 1
ATOM 1958 C CA . ARG A 1 263 ? 8.638 -10.079 -28.286 1.00 96.88 263 ARG A CA 1
ATOM 1959 C C . ARG A 1 263 ? 8.893 -8.760 -27.573 1.00 96.88 263 ARG A C 1
ATOM 1961 O O . ARG A 1 263 ? 8.125 -8.380 -26.694 1.00 96.88 263 ARG A O 1
ATOM 1968 N N . VAL A 1 264 ? 9.922 -8.026 -27.989 1.00 96.88 264 VAL A N 1
ATOM 1969 C CA . VAL A 1 264 ? 10.243 -6.733 -27.359 1.00 96.88 264 VAL A CA 1
ATOM 1970 C C . VAL A 1 264 ? 9.071 -5.753 -27.483 1.00 96.88 264 VAL A C 1
ATOM 1972 O O . VAL A 1 264 ? 8.790 -5.022 -26.542 1.00 96.88 264 VAL A O 1
ATOM 1975 N N . THR A 1 265 ? 8.336 -5.781 -28.597 1.00 96.56 265 THR A N 1
ATOM 1976 C CA . THR A 1 265 ? 7.160 -4.925 -28.842 1.00 96.56 265 THR A CA 1
ATOM 1977 C C . THR A 1 265 ? 5.943 -5.253 -27.979 1.00 96.56 265 THR A C 1
ATOM 1979 O O . THR A 1 265 ? 5.028 -4.443 -27.914 1.00 96.56 265 THR A O 1
ATOM 1982 N N . ASP A 1 266 ? 5.915 -6.424 -27.337 1.00 95.50 266 ASP A N 1
ATOM 1983 C CA . ASP A 1 266 ? 4.834 -6.813 -26.422 1.00 95.50 266 ASP A CA 1
ATOM 1984 C C . ASP A 1 266 ? 5.150 -6.387 -24.975 1.00 95.50 266 ASP A C 1
ATOM 1986 O O . ASP A 1 266 ? 4.308 -6.511 -24.089 1.00 95.50 266 ASP A O 1
ATOM 1990 N N . VAL A 1 267 ? 6.375 -5.904 -24.729 1.00 96.06 267 VAL A N 1
ATOM 1991 C CA . VAL A 1 267 ? 6.875 -5.499 -23.408 1.00 96.06 267 VAL A CA 1
ATOM 1992 C C . VAL A 1 267 ? 7.179 -4.006 -23.366 1.00 96.06 267 VAL A C 1
ATOM 1994 O O . VAL A 1 267 ? 6.801 -3.350 -22.405 1.00 96.06 267 VAL A O 1
ATOM 1997 N N . ILE A 1 268 ? 7.839 -3.458 -24.388 1.00 96.25 268 ILE A N 1
ATOM 1998 C CA . ILE A 1 268 ? 8.098 -2.022 -24.523 1.00 96.25 268 ILE A CA 1
ATOM 1999 C C . ILE A 1 268 ? 6.934 -1.395 -25.290 1.00 96.25 268 ILE A C 1
ATOM 2001 O O . ILE A 1 268 ? 6.799 -1.597 -26.499 1.00 96.25 268 ILE A O 1
ATOM 2005 N N . ILE A 1 269 ? 6.102 -0.641 -24.577 1.00 95.56 269 ILE A N 1
ATOM 2006 C CA . ILE A 1 269 ? 4.826 -0.116 -25.059 1.00 95.56 269 ILE A CA 1
ATOM 2007 C C . ILE A 1 269 ? 4.930 1.393 -25.281 1.00 95.56 269 ILE A C 1
ATOM 2009 O O . ILE A 1 269 ? 5.416 2.132 -24.422 1.00 95.56 269 ILE A O 1
ATOM 2013 N N . ASP A 1 270 ? 4.448 1.855 -26.437 1.00 95.94 270 ASP A N 1
ATOM 2014 C CA . ASP A 1 270 ? 4.361 3.285 -26.730 1.00 95.94 270 ASP A CA 1
ATOM 2015 C C . ASP A 1 270 ? 3.250 3.931 -25.907 1.00 95.94 270 ASP A C 1
ATOM 2017 O O . ASP A 1 270 ? 2.081 3.556 -26.006 1.00 95.94 270 ASP A O 1
ATOM 2021 N N . THR A 1 271 ? 3.604 4.895 -25.069 1.00 93.56 271 THR A N 1
ATOM 2022 C CA . THR A 1 271 ? 2.654 5.636 -24.242 1.00 93.56 271 THR A CA 1
ATOM 2023 C C . THR A 1 271 ? 3.078 7.102 -24.165 1.00 93.56 271 THR A C 1
ATOM 2025 O O . THR A 1 271 ? 4.154 7.414 -23.637 1.00 93.56 271 THR A O 1
ATOM 2028 N N . PRO A 1 272 ? 2.253 8.031 -24.687 1.00 91.12 272 PRO A N 1
ATOM 2029 C CA . PRO A 1 272 ? 2.507 9.463 -24.566 1.00 91.12 272 PRO A CA 1
ATOM 2030 C C . PRO A 1 272 ? 2.697 9.893 -23.104 1.00 91.12 272 PRO A C 1
ATOM 2032 O O . PRO A 1 272 ? 2.035 9.360 -22.219 1.00 91.12 272 PRO A O 1
ATOM 2035 N N . GLY A 1 273 ? 3.588 10.859 -22.861 1.00 89.50 273 GLY A N 1
ATOM 2036 C CA . GLY A 1 273 ? 3.881 11.393 -21.519 1.00 89.50 273 GLY A CA 1
ATOM 2037 C C . GLY A 1 273 ? 5.162 10.854 -20.872 1.00 89.50 273 GLY A C 1
ATOM 2038 O O . GLY A 1 273 ? 5.655 11.452 -19.930 1.00 89.50 273 GLY A O 1
ATOM 2039 N N . HIS A 1 274 ? 5.766 9.811 -21.441 1.00 93.75 274 HIS A N 1
ATOM 2040 C CA . HIS A 1 274 ? 6.984 9.160 -20.940 1.00 93.75 274 HIS A CA 1
ATOM 2041 C C . HIS A 1 274 ? 8.215 9.568 -21.769 1.00 93.75 274 HIS A C 1
ATOM 2043 O O . HIS A 1 274 ? 8.970 8.729 -22.270 1.00 93.75 274 HIS A O 1
ATOM 2049 N N . SER A 1 275 ? 8.375 10.867 -22.045 1.00 94.19 275 SER A N 1
ATOM 2050 C CA . SER A 1 275 ? 9.501 11.374 -22.851 1.00 94.19 275 SER A CA 1
ATOM 2051 C C . SER A 1 275 ? 10.749 11.704 -22.034 1.00 94.19 275 SER A C 1
ATOM 2053 O O . SER A 1 275 ? 11.848 11.765 -22.588 1.00 94.19 275 SER A O 1
ATOM 2055 N N . ASP A 1 276 ? 10.572 11.928 -20.738 1.00 92.50 276 ASP A N 1
ATOM 2056 C CA . ASP A 1 276 ? 11.579 12.340 -19.762 1.00 92.50 276 ASP A CA 1
ATOM 2057 C C . ASP A 1 276 ? 11.847 11.284 -18.679 1.00 92.50 276 ASP A C 1
ATOM 2059 O O . ASP A 1 276 ? 12.893 11.342 -18.045 1.00 92.50 276 ASP A O 1
ATOM 2063 N N . HIS A 1 277 ? 10.979 10.283 -18.549 1.00 93.75 277 HIS A N 1
ATOM 2064 C CA . HIS A 1 277 ? 11.142 9.079 -17.733 1.00 93.75 277 HIS A CA 1
ATOM 2065 C C . HIS A 1 277 ? 10.544 7.861 -18.457 1.00 93.75 277 HIS A C 1
ATOM 2067 O O . HIS A 1 277 ? 9.795 8.021 -19.426 1.00 93.75 277 HIS A O 1
ATOM 2073 N N . PHE A 1 278 ? 10.888 6.654 -18.009 1.00 94.44 278 PHE A N 1
ATOM 2074 C CA . PHE A 1 278 ? 10.192 5.414 -18.364 1.00 94.44 278 PHE A CA 1
ATOM 2075 C C . PHE A 1 278 ? 9.396 4.910 -17.162 1.00 94.44 278 PHE A C 1
ATOM 2077 O O . PHE A 1 278 ? 9.747 5.209 -16.024 1.00 94.44 278 PHE A O 1
ATOM 2084 N N . HIS A 1 279 ? 8.396 4.076 -17.418 1.00 95.12 279 HIS A N 1
ATOM 2085 C CA . HIS A 1 279 ? 7.613 3.416 -16.378 1.00 95.12 279 HIS A CA 1
ATOM 2086 C C . HIS A 1 279 ? 7.804 1.907 -16.457 1.00 95.12 279 HIS A C 1
ATOM 2088 O O . HIS A 1 279 ? 7.638 1.322 -17.529 1.00 95.12 279 HIS A O 1
ATOM 2094 N N . TRP A 1 280 ? 8.135 1.260 -15.344 1.00 95.00 280 TRP A N 1
ATOM 2095 C CA . TRP A 1 280 ? 8.147 -0.198 -15.241 1.00 95.00 280 TRP A CA 1
ATOM 2096 C C . TRP A 1 280 ? 6.912 -0.688 -14.506 1.00 95.00 280 TRP A C 1
ATOM 2098 O O . TRP A 1 280 ? 6.678 -0.296 -13.370 1.00 95.00 280 TRP A O 1
ATOM 2108 N N . GLU A 1 281 ? 6.205 -1.639 -15.111 1.00 94.12 281 GLU A N 1
ATOM 2109 C CA . GLU A 1 281 ? 5.267 -2.498 -14.395 1.00 94.12 281 GLU A CA 1
ATOM 2110 C C . GLU A 1 281 ? 5.947 -3.827 -14.091 1.00 94.12 281 GLU A C 1
ATOM 2112 O O . GLU A 1 281 ? 6.456 -4.513 -14.984 1.00 94.12 281 GLU A O 1
ATOM 2117 N N . ILE A 1 282 ? 5.929 -4.221 -12.827 1.00 93.88 282 ILE A N 1
ATOM 2118 C CA . ILE A 1 282 ? 6.557 -5.437 -12.326 1.00 93.88 282 ILE A CA 1
ATOM 2119 C C . ILE A 1 282 ? 5.489 -6.516 -12.161 1.00 93.88 282 ILE A C 1
ATOM 2121 O O . ILE A 1 282 ? 4.353 -6.254 -11.762 1.00 93.88 282 ILE A O 1
ATOM 2125 N N . ASN A 1 283 ? 5.834 -7.757 -12.498 1.00 90.12 283 ASN A N 1
ATOM 2126 C CA . ASN A 1 283 ? 4.934 -8.880 -12.278 1.00 90.12 283 ASN A CA 1
ATOM 2127 C C . ASN A 1 283 ? 4.601 -9.000 -10.792 1.00 90.12 283 ASN A C 1
ATOM 2129 O O . ASN A 1 283 ? 5.494 -8.963 -9.946 1.00 90.12 283 ASN A O 1
ATOM 2133 N N . ALA A 1 284 ? 3.317 -9.181 -10.481 1.00 81.75 284 ALA A N 1
ATOM 2134 C CA . ALA A 1 284 ? 2.897 -9.481 -9.123 1.00 81.75 284 ALA A CA 1
ATOM 2135 C C . ALA A 1 284 ? 3.651 -10.720 -8.613 1.00 81.75 284 ALA A C 1
ATOM 2137 O O . ALA A 1 284 ? 3.854 -11.672 -9.378 1.00 81.75 284 ALA A O 1
ATOM 2138 N N . PRO A 1 285 ? 4.063 -10.736 -7.336 1.00 71.69 285 PRO A N 1
ATOM 2139 C CA . PRO A 1 285 ? 4.731 -11.903 -6.806 1.00 71.69 285 PRO A CA 1
ATOM 2140 C C . PRO A 1 285 ? 3.766 -13.082 -6.850 1.00 71.69 285 PRO A C 1
ATOM 2142 O O . PRO A 1 285 ? 2.553 -12.920 -6.679 1.00 71.69 285 PRO A O 1
ATOM 2145 N N . ALA A 1 286 ? 4.298 -14.289 -7.030 1.00 63.50 286 ALA A N 1
ATOM 2146 C CA . ALA A 1 286 ? 3.544 -15.505 -6.768 1.00 63.50 286 ALA A CA 1
ATOM 2147 C C . ALA A 1 286 ? 3.290 -15.579 -5.255 1.00 63.50 286 ALA A C 1
ATOM 2149 O O . ALA A 1 286 ? 4.030 -16.218 -4.510 1.00 63.50 286 ALA A O 1
ATOM 2150 N N . VAL A 1 287 ? 2.287 -14.849 -4.765 1.00 58.00 287 VAL A N 1
ATOM 2151 C CA . VAL A 1 287 ? 1.936 -14.874 -3.350 1.00 58.00 287 VAL A CA 1
ATOM 2152 C C . VAL A 1 287 ? 1.365 -16.257 -3.085 1.00 58.00 287 VAL A C 1
ATOM 2154 O O . VAL A 1 287 ? 0.272 -16.577 -3.552 1.00 58.00 287 VAL A O 1
ATOM 2157 N N . ALA A 1 288 ? 2.109 -17.089 -2.353 1.00 44.84 288 ALA A N 1
ATOM 2158 C CA . ALA A 1 288 ? 1.574 -18.331 -1.824 1.00 44.84 288 ALA A CA 1
ATOM 2159 C C . ALA A 1 288 ? 0.285 -17.977 -1.080 1.00 44.84 288 ALA A C 1
ATOM 2161 O O . ALA A 1 288 ? 0.303 -17.199 -0.122 1.00 44.84 288 ALA A O 1
ATOM 2162 N N . THR A 1 289 ? -0.849 -18.488 -1.557 1.00 41.88 289 THR A N 1
ATOM 2163 C CA . THR A 1 289 ? -2.109 -18.377 -0.835 1.00 41.88 289 THR A CA 1
ATOM 2164 C C . THR A 1 289 ? -1.871 -18.971 0.542 1.00 41.88 289 THR A C 1
ATOM 2166 O O . THR A 1 289 ? -1.724 -20.186 0.676 1.00 41.88 289 THR A O 1
ATOM 2169 N N . VAL A 1 290 ? -1.782 -18.121 1.565 1.00 41.22 290 VAL A N 1
ATOM 2170 C CA . VAL A 1 290 ? -1.829 -18.581 2.947 1.00 41.22 290 VAL A CA 1
ATOM 2171 C C . VAL A 1 290 ? -3.223 -19.167 3.097 1.00 41.22 290 VAL A C 1
ATOM 2173 O O . VAL A 1 290 ? -4.198 -18.422 3.196 1.00 41.22 290 VAL A O 1
ATOM 2176 N N . SER A 1 291 ? -3.340 -20.496 3.022 1.00 33.44 291 SER A N 1
ATOM 2177 C CA . SER A 1 291 ? -4.578 -21.152 3.406 1.00 33.44 291 SER A CA 1
ATOM 2178 C C . SER A 1 291 ? -4.805 -20.758 4.855 1.00 33.44 291 SER A C 1
ATOM 2180 O O . SER A 1 291 ? -3.996 -21.098 5.724 1.00 33.44 291 SER A O 1
ATOM 2182 N N . LEU A 1 292 ? -5.870 -20.004 5.116 1.00 38.19 292 LEU A N 1
ATOM 2183 C CA . LEU A 1 292 ? -6.349 -19.876 6.480 1.00 38.19 292 LEU A CA 1
ATOM 2184 C C . LEU A 1 292 ? -6.522 -21.308 7.005 1.00 38.19 292 LEU A C 1
ATOM 2186 O O . LEU A 1 292 ? -7.037 -22.152 6.259 1.00 38.19 292 LEU A O 1
ATOM 2190 N N . PRO A 1 293 ? -6.054 -21.627 8.225 1.00 37.88 293 PRO A N 1
ATOM 2191 C CA . PRO A 1 293 ? -6.381 -22.915 8.812 1.00 37.88 293 PRO A CA 1
ATOM 2192 C C . PRO A 1 293 ? -7.904 -23.083 8.719 1.00 37.88 293 PRO A C 1
ATOM 2194 O O . PRO A 1 293 ? -8.624 -22.107 8.965 1.00 37.88 293 PRO A O 1
ATOM 2197 N N . PRO A 1 294 ? -8.405 -24.260 8.297 1.00 38.16 294 PRO A N 1
ATOM 2198 C CA . PRO A 1 294 ? -9.839 -24.493 8.239 1.00 38.16 294 PRO A CA 1
ATOM 2199 C C . PRO A 1 294 ? -10.427 -24.103 9.590 1.00 38.16 294 PRO A C 1
ATOM 2201 O O . PRO A 1 294 ? -9.857 -24.448 10.628 1.00 38.16 294 PRO A O 1
ATOM 2204 N N . ALA A 1 295 ? -11.516 -23.329 9.564 1.00 43.12 295 ALA A N 1
ATOM 2205 C CA . ALA A 1 295 ? -12.212 -22.926 10.775 1.00 43.12 295 ALA A CA 1
ATOM 2206 C C . ALA A 1 295 ? -12.381 -24.162 11.664 1.00 43.12 295 ALA A C 1
ATOM 2208 O O . ALA A 1 295 ? -12.890 -25.187 11.201 1.00 43.12 295 ALA A O 1
ATOM 2209 N N . THR A 1 296 ? -11.887 -24.091 12.903 1.00 45.16 296 THR A N 1
ATOM 2210 C CA . THR A 1 296 ? -12.013 -25.188 13.860 1.00 45.16 296 THR A CA 1
ATOM 2211 C C . THR A 1 296 ? -13.490 -25.583 13.908 1.00 45.16 296 THR A C 1
ATOM 2213 O O . THR A 1 296 ? -14.318 -24.716 14.203 1.00 45.16 296 THR A O 1
ATOM 2216 N N . PRO A 1 297 ? -13.860 -26.832 13.567 1.00 43.59 297 PRO A N 1
ATOM 2217 C CA . PRO A 1 297 ? -15.259 -27.223 13.526 1.00 43.59 297 PRO A CA 1
ATOM 2218 C C . PRO A 1 297 ? -15.898 -26.971 14.889 1.00 43.59 297 PRO A C 1
ATOM 2220 O O . PRO A 1 297 ? -15.323 -27.337 15.915 1.00 43.59 297 PRO A O 1
ATOM 2223 N N . CYS A 1 298 ? -17.080 -26.354 14.899 1.00 46.94 298 CYS A N 1
ATOM 2224 C CA . CYS A 1 298 ? -17.867 -26.195 16.115 1.00 46.94 298 CYS A CA 1
ATOM 2225 C C . CYS A 1 298 ? -18.026 -27.574 16.798 1.00 46.94 298 CYS A C 1
ATOM 2227 O O . CYS A 1 298 ? -18.525 -28.501 16.148 1.00 46.94 298 CYS A O 1
ATOM 2229 N N . PRO A 1 299 ? -17.631 -27.744 18.078 1.00 53.34 299 PRO A N 1
ATOM 2230 C CA . PRO A 1 299 ? -17.733 -29.025 18.785 1.00 53.34 299 PRO A CA 1
ATOM 2231 C C . PRO A 1 299 ? -19.163 -29.584 18.817 1.00 53.34 299 PRO A C 1
ATOM 2233 O O . PRO A 1 299 ? -19.358 -30.795 18.845 1.00 53.34 299 PRO A O 1
ATOM 2236 N N . ILE A 1 300 ? -20.167 -28.702 18.752 1.00 54.12 300 ILE A N 1
ATOM 2237 C CA . ILE A 1 300 ? -21.592 -29.056 18.758 1.00 54.12 300 ILE A CA 1
ATOM 2238 C C . ILE A 1 300 ? -21.989 -29.749 17.440 1.00 54.12 300 ILE A C 1
ATOM 2240 O O . ILE A 1 300 ? -22.747 -30.719 17.443 1.00 54.12 300 ILE A O 1
ATOM 2244 N N . CYS A 1 301 ? -21.407 -29.341 16.309 1.00 49.34 301 CYS A N 1
ATOM 2245 C CA . CYS A 1 301 ? -21.731 -29.896 14.991 1.00 49.34 301 CYS A CA 1
ATOM 2246 C C . CYS A 1 301 ? -21.077 -31.262 14.725 1.00 49.34 301 CYS A C 1
ATOM 2248 O O . CYS A 1 301 ? -21.526 -31.998 13.845 1.00 49.34 301 CYS A O 1
ATOM 2250 N N . GLN A 1 302 ? -20.039 -31.633 15.485 1.00 52.38 302 GLN A N 1
ATOM 2251 C CA . GLN A 1 302 ? -19.397 -32.945 15.347 1.00 52.38 302 GLN A CA 1
ATOM 2252 C C . GLN A 1 302 ? -20.297 -34.097 15.827 1.00 52.38 302 GLN A C 1
ATOM 2254 O O . GLN A 1 302 ? -20.144 -35.217 15.347 1.00 52.38 302 GLN A O 1
ATOM 2259 N N . GLY A 1 303 ? -21.279 -33.825 16.698 1.00 52.00 303 GLY A N 1
ATOM 2260 C CA . GLY A 1 303 ? -22.284 -34.809 17.118 1.00 52.00 303 GLY A CA 1
ATOM 2261 C C . GLY A 1 303 ? -23.495 -34.931 16.182 1.00 52.00 303 GLY A C 1
ATOM 2262 O O . GLY A 1 303 ? -24.091 -36.001 16.090 1.00 52.00 303 GLY A O 1
ATOM 2263 N N . PHE A 1 304 ? -23.853 -33.867 15.454 1.00 48.59 304 PHE A N 1
ATOM 2264 C CA . PHE A 1 304 ? -25.079 -33.817 14.639 1.00 48.59 304 PHE A CA 1
ATOM 2265 C C . PHE A 1 304 ? -24.946 -34.478 13.256 1.00 48.59 304 PHE A C 1
ATOM 2267 O O . PHE A 1 304 ? -25.914 -35.050 12.750 1.00 48.59 304 PHE A O 1
ATOM 2274 N N . ASN A 1 305 ? -23.745 -34.491 12.667 1.00 48.00 305 ASN A N 1
ATOM 2275 C CA . ASN A 1 305 ? -23.511 -35.125 11.361 1.00 48.00 305 ASN A CA 1
ATOM 2276 C C . ASN A 1 305 ? -23.652 -36.660 11.375 1.00 48.00 305 ASN A C 1
ATOM 2278 O O . ASN A 1 305 ? -23.780 -37.264 10.312 1.00 48.00 305 ASN A O 1
ATOM 2282 N N . ALA A 1 306 ? -23.692 -37.300 12.549 1.00 52.62 306 ALA A N 1
ATOM 2283 C CA . ALA A 1 306 ? -23.959 -38.734 12.663 1.00 52.62 306 ALA A CA 1
ATOM 2284 C C . ALA A 1 306 ? -25.436 -39.112 12.399 1.00 52.62 306 ALA A C 1
ATOM 2286 O O . ALA A 1 306 ? -25.738 -40.293 12.249 1.00 52.62 306 ALA A O 1
ATOM 2287 N N . LEU A 1 307 ? -26.353 -38.135 12.325 1.00 48.91 307 LEU A N 1
ATOM 2288 C CA . LEU A 1 307 ? -27.803 -38.361 12.198 1.00 48.91 307 LEU A CA 1
ATOM 2289 C C . LEU A 1 307 ? -28.432 -37.759 10.925 1.00 48.91 307 LEU A C 1
ATOM 2291 O O . LEU A 1 307 ? -29.652 -37.753 10.790 1.00 48.91 307 LEU A O 1
ATOM 2295 N N . GLY A 1 308 ? -27.628 -37.270 9.973 1.00 46.22 308 GLY A N 1
ATOM 2296 C CA . GLY A 1 308 ? -28.120 -36.821 8.661 1.00 46.22 308 GLY A CA 1
ATOM 2297 C C . GLY A 1 308 ? -28.916 -35.505 8.653 1.00 46.22 308 GLY A C 1
ATOM 2298 O O . GLY A 1 308 ? -29.587 -35.212 7.665 1.00 46.22 308 GLY A O 1
ATOM 2299 N N . GLY A 1 309 ? -28.852 -34.703 9.720 1.00 48.19 309 GLY A N 1
ATOM 2300 C CA . GLY A 1 309 ? -29.454 -33.367 9.769 1.00 48.19 309 GLY A CA 1
ATOM 2301 C C . GLY A 1 309 ? -28.510 -32.279 9.244 1.00 48.19 309 GLY A C 1
ATOM 2302 O O . GLY A 1 309 ? -27.325 -32.274 9.569 1.00 48.19 309 GLY A O 1
ATOM 2303 N N . ALA A 1 310 ? -29.027 -31.333 8.456 1.00 48.41 310 ALA A N 1
ATOM 2304 C CA . ALA A 1 310 ? -28.282 -30.143 8.046 1.00 48.41 310 ALA A CA 1
ATOM 2305 C C . ALA A 1 310 ? -28.210 -29.137 9.209 1.00 48.41 310 ALA A C 1
ATOM 2307 O O . ALA A 1 310 ? -29.240 -28.639 9.659 1.00 48.41 310 ALA A O 1
ATOM 2308 N N . CYS A 1 311 ? -27.002 -28.820 9.677 1.00 46.59 311 CYS A N 1
ATOM 2309 C CA . CYS A 1 311 ? -26.773 -27.761 10.660 1.00 46.59 311 CYS A CA 1
ATOM 2310 C C . CYS A 1 311 ? -26.689 -26.406 9.936 1.00 46.59 311 CYS A C 1
ATOM 2312 O O . CYS A 1 311 ? -25.895 -26.241 9.006 1.00 46.59 311 CYS A O 1
ATOM 2314 N N . LYS A 1 312 ? -27.530 -25.446 10.332 1.00 46.84 312 LYS A N 1
ATOM 2315 C CA . LYS A 1 312 ? -27.537 -24.079 9.800 1.00 46.84 312 LYS A CA 1
ATOM 2316 C C . LYS A 1 312 ? -26.991 -23.157 10.883 1.00 46.84 312 LYS A C 1
ATOM 2318 O O . LYS A 1 312 ? -27.679 -22.879 11.851 1.00 46.84 312 LYS A O 1
ATOM 2323 N N . ILE A 1 313 ? -25.770 -22.664 10.698 1.00 48.41 313 ILE A N 1
ATOM 2324 C CA . ILE A 1 313 ? -25.185 -21.667 11.600 1.00 48.41 313 ILE A CA 1
ATOM 2325 C C . ILE A 1 313 ? -25.930 -20.343 11.390 1.00 48.41 313 ILE A C 1
ATOM 2327 O O . ILE A 1 313 ? -25.897 -19.785 10.290 1.00 48.41 313 ILE A O 1
ATOM 2331 N N . VAL A 1 314 ? -26.618 -19.857 12.425 1.00 44.47 314 VAL A N 1
ATOM 2332 C CA . VAL A 1 314 ? -27.256 -18.532 12.430 1.00 44.47 314 VAL A CA 1
ATOM 2333 C C . VAL A 1 314 ? -26.208 -17.484 12.860 1.00 44.47 314 VAL A C 1
ATOM 2335 O O . VAL A 1 314 ? -25.393 -17.784 13.734 1.00 44.47 314 VAL A O 1
ATOM 2338 N N . PRO A 1 315 ? -26.161 -16.274 12.261 1.00 38.62 315 PRO A N 1
ATOM 2339 C CA . PRO A 1 315 ? -25.025 -15.348 12.398 1.00 38.62 315 PRO A CA 1
ATOM 2340 C C . PRO A 1 315 ? -24.721 -14.796 13.801 1.00 38.62 315 PRO A C 1
ATOM 2342 O O . PRO A 1 315 ? -23.685 -14.158 13.963 1.00 38.62 315 PRO A O 1
ATOM 2345 N N . ASP A 1 316 ? -25.582 -15.002 14.800 1.00 46.12 316 ASP A N 1
ATOM 2346 C CA . ASP A 1 316 ? -25.409 -14.432 16.145 1.00 46.12 316 ASP A CA 1
ATOM 2347 C C . ASP A 1 316 ? -24.787 -15.394 17.172 1.00 46.12 316 ASP A C 1
ATOM 2349 O O . ASP A 1 316 ? -24.483 -14.981 18.290 1.00 46.12 316 ASP A O 1
ATOM 2353 N N . GLY A 1 317 ? -24.555 -16.661 16.810 1.00 44.12 317 GLY A N 1
ATOM 2354 C CA . GLY A 1 317 ? -23.915 -17.638 17.693 1.00 44.12 317 GLY A CA 1
ATOM 2355 C C . GLY A 1 317 ? -24.699 -17.974 18.967 1.00 44.12 317 GLY A C 1
ATOM 2356 O O . GLY A 1 317 ? -24.118 -18.566 19.878 1.00 44.12 317 GLY A O 1
ATOM 2357 N N . THR A 1 318 ? -25.983 -17.604 19.059 1.00 39.69 318 THR A N 1
ATOM 2358 C CA . THR A 1 318 ? -26.783 -17.823 20.275 1.00 39.69 318 THR A CA 1
ATOM 2359 C C . THR A 1 318 ? -27.564 -19.135 20.284 1.00 39.69 318 THR A C 1
ATOM 2361 O O . THR A 1 318 ? -27.874 -19.628 21.366 1.00 39.69 318 THR A O 1
ATOM 2364 N N . GLU A 1 319 ? -27.779 -19.766 19.126 1.00 40.50 319 GLU A N 1
ATOM 2365 C CA . GLU A 1 319 ? -28.335 -21.121 18.997 1.00 40.50 319 GLU A CA 1
ATOM 2366 C C . GLU A 1 319 ? -27.690 -21.868 17.807 1.00 40.50 319 GLU A C 1
ATOM 2368 O O . GLU A 1 319 ? -27.240 -21.245 16.841 1.00 40.50 319 GLU A O 1
ATOM 2373 N N . CYS A 1 320 ? -27.595 -23.201 17.906 1.00 47.53 320 CYS A N 1
ATOM 2374 C CA . CYS A 1 320 ? -27.131 -24.095 16.832 1.00 47.53 320 CYS A CA 1
ATOM 2375 C C . CYS A 1 320 ? -28.298 -24.646 16.013 1.00 47.53 320 CYS A C 1
ATOM 2377 O O . CYS A 1 320 ? -29.323 -24.996 16.638 1.00 47.53 320 CYS A O 1
#

Radius of gyration: 25.31 Å; Cα contacts (8 Å, |Δi|>4): 685; chains: 1; bounding box: 64×56×81 Å

Secondary structure (DSSP, 8-state):
------------EEEEEEEE-TTSSB--EEE-S---HHHHEEEEEEEEEEE--TT-BEEEEEEEEEETTEEEEEEE-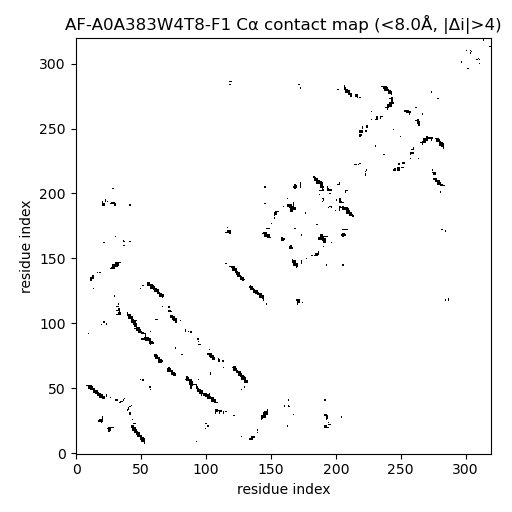-HHHHHHHSSB-TTTTEEEEEEEEEEEEEEGGGGGGS-SSS--EEEEEEEEEETT--EEEEEEEEEEEEEE---TTB--S---GGGT-S-EE-HHHHHHHHHTGGGEEE---B-TTSS--TT-TT-TTS-EEEEEETTGGG--HHHHHHHHHHHHHSTTTEEEEEE---HHHHHHHTT-B-TTS-BGGGTEEE-TT-SS-EEEEEPPP------PPPPPPPTTHHHHGGGTPPP---TTSS--